Protein AF-0000000084530617 (afdb_homodimer)

pLDDT: mean 96.56, std 6.73, range [47.97, 98.94]

InterPro domains:
  IPR002716 PIN domain [PF01850] (5-122)
  IPR022907 VapC family [MF_00265] (5-131)
  IPR029060 PIN-like domain superfamily [SSF88723] (5-126)
  IPR044153 VapC3-like, PIN domain [cd09873] (6-132)
  IPR051619 Type II TA system ribonuclease PINc/VapC [PTHR35901] (1-124)

Structure (mmCIF, N/CA/C/O backbone):
data_AF-0000000084530617-model_v1
#
loop_
_entity.id
_entity.type
_entity.pdbx_description
1 polymer 'Ribonuclease VapC'
#
loop_
_atom_site.group_PDB
_atom_site.id
_atom_site.type_symbol
_atom_site.label_atom_id
_atom_site.label_alt_id
_atom_site.label_comp_id
_atom_site.label_asym_id
_atom_site.label_entity_id
_atom_site.label_seq_id
_atom_site.pdbx_PDB_ins_code
_atom_site.Cartn_x
_atom_site.Cartn_y
_atom_site.Cartn_z
_atom_site.occupancy
_atom_site.B_iso_or_equiv
_atom_site.auth_seq_id
_atom_site.auth_comp_id
_atom_site.auth_asym_id
_atom_site.auth_atom_id
_atom_site.pdbx_PDB_model_num
ATOM 1 N N . MET A 1 1 ? 11.117 28.766 0.074 1 55.47 1 MET A N 1
ATOM 2 C CA . MET A 1 1 ? 10.859 27.422 0.551 1 55.47 1 MET A CA 1
ATOM 3 C C . MET A 1 1 ? 9.875 26.703 -0.362 1 55.47 1 MET A C 1
ATOM 5 O O . MET A 1 1 ? 9.18 25.766 0.071 1 55.47 1 MET A O 1
ATOM 9 N N . SER A 1 2 ? 9.75 27.359 -1.573 1 70.31 2 SER A N 1
ATOM 10 C CA . SER A 1 2 ? 8.828 27.125 -2.682 1 70.31 2 SER A CA 1
ATOM 11 C C . SER A 1 2 ? 9.328 26 -3.576 1 70.31 2 SER A C 1
ATOM 13 O O . SER A 1 2 ? 10.523 25.719 -3.627 1 70.31 2 SER A O 1
ATOM 15 N N . GLY A 1 3 ? 8.914 24.781 -3.514 1 93.62 3 GLY A N 1
ATOM 16 C CA . GLY A 1 3 ? 9.242 23.672 -4.398 1 93.62 3 GLY A CA 1
ATOM 17 C C . GLY A 1 3 ? 8.32 22.484 -4.223 1 93.62 3 GLY A C 1
ATOM 18 O O . GLY A 1 3 ? 7.219 22.609 -3.688 1 93.62 3 GLY A O 1
ATOM 19 N N . THR A 1 4 ? 8.742 21.5 -4.773 1 98.12 4 THR A N 1
ATOM 20 C CA . THR A 1 4 ? 7.992 20.25 -4.652 1 98.12 4 THR A CA 1
ATOM 21 C C . THR A 1 4 ? 8.297 19.562 -3.324 1 98.12 4 THR A C 1
ATOM 23 O O . THR A 1 4 ? 9.453 19.516 -2.896 1 98.12 4 THR A O 1
ATOM 26 N N . VAL A 1 5 ? 7.27 19.141 -2.658 1 98.81 5 VAL A N 1
ATOM 27 C CA . VAL A 1 5 ? 7.457 18.297 -1.485 1 98.81 5 VAL A CA 1
ATOM 28 C C . VAL A 1 5 ? 6.762 16.953 -1.701 1 98.81 5 VAL A C 1
ATOM 30 O O . VAL A 1 5 ? 5.809 16.859 -2.475 1 98.81 5 VAL A O 1
ATOM 33 N N . VAL A 1 6 ? 7.289 15.93 -1.118 1 98.94 6 VAL A N 1
ATOM 34 C CA . VAL A 1 6 ? 6.621 14.648 -0.936 1 98.94 6 VAL A CA 1
ATOM 35 C C . VAL A 1 6 ? 6.172 14.5 0.517 1 98.94 6 VAL A C 1
ATOM 37 O O . VAL A 1 6 ? 6.961 14.727 1.44 1 98.94 6 VAL A O 1
ATOM 40 N N . VAL A 1 7 ? 4.945 14.234 0.748 1 98.81 7 VAL A N 1
ATOM 41 C CA . VAL A 1 7 ? 4.422 14.055 2.098 1 98.81 7 VAL A CA 1
ATOM 42 C C . VAL A 1 7 ? 4.105 12.578 2.338 1 98.81 7 VAL A C 1
ATOM 44 O O . VAL A 1 7 ? 3.455 11.938 1.513 1 98.81 7 VAL A O 1
ATOM 47 N N . ASP A 1 8 ? 4.609 12.023 3.42 1 98.69 8 ASP A N 1
ATOM 48 C CA . ASP A 1 8 ? 4.262 10.633 3.682 1 98.69 8 ASP A CA 1
ATOM 49 C C . ASP A 1 8 ? 3.031 10.531 4.582 1 98.69 8 ASP A C 1
ATOM 51 O O . ASP A 1 8 ? 2.441 11.547 4.949 1 98.69 8 ASP A O 1
ATOM 55 N N . CYS A 1 9 ? 2.631 9.336 4.906 1 98.69 9 CYS A N 1
ATOM 56 C CA . CYS A 1 9 ? 1.376 9.086 5.605 1 98.69 9 CYS A CA 1
ATOM 57 C C . CYS A 1 9 ? 1.433 9.609 7.035 1 98.69 9 CYS A C 1
ATOM 59 O O . CYS A 1 9 ? 0.449 10.156 7.539 1 98.69 9 CYS A O 1
ATOM 61 N N . SER A 1 10 ? 2.58 9.438 7.668 1 98.31 10 SER A N 1
ATOM 62 C CA . SER A 1 10 ? 2.707 9.867 9.055 1 98.31 10 SER A CA 1
ATOM 63 C C . SER A 1 10 ? 2.428 11.359 9.203 1 98.31 10 SER A C 1
ATOM 65 O O . SER A 1 10 ? 1.738 11.781 10.133 1 98.31 10 SER A O 1
ATOM 67 N N . ALA A 1 11 ? 2.918 12.148 8.281 1 98.56 11 ALA A N 1
ATOM 68 C CA . ALA A 1 11 ? 2.689 13.594 8.305 1 98.56 11 ALA A CA 1
ATOM 69 C C . ALA A 1 11 ? 1.289 13.938 7.809 1 98.56 11 ALA A C 1
ATOM 71 O O . ALA A 1 11 ? 0.645 14.852 8.328 1 98.56 11 ALA A O 1
ATOM 72 N N . LEU A 1 12 ? 0.84 13.266 6.832 1 98.62 12 LEU A N 1
ATOM 73 C CA . LEU A 1 12 ? -0.467 13.562 6.25 1 98.62 12 LEU A CA 1
ATOM 74 C C . LEU A 1 12 ? -1.578 13.328 7.27 1 98.62 12 LEU A C 1
ATOM 76 O O . LEU A 1 12 ? -2.582 14.039 7.277 1 98.62 12 LEU A O 1
ATOM 80 N N . VAL A 1 13 ? -1.421 12.344 8.164 1 98.38 13 VAL A N 1
ATOM 81 C CA . VAL A 1 13 ? -2.402 12.094 9.211 1 98.38 13 VAL A CA 1
ATOM 82 C C . VAL A 1 13 ? -2.512 13.32 10.117 1 98.38 13 VAL A C 1
ATOM 84 O O . VAL A 1 13 ? -3.615 13.75 10.461 1 98.38 13 VAL A O 1
ATOM 87 N N . HIS A 1 14 ? -1.375 13.898 10.461 1 97.81 14 HIS A N 1
ATOM 88 C CA . HIS A 1 14 ? -1.413 15.125 11.25 1 97.81 14 HIS A CA 1
ATOM 89 C C . HIS A 1 14 ? -2.098 16.25 10.484 1 97.81 14 HIS A C 1
ATOM 91 O O . HIS A 1 14 ? -2.9 17 11.047 1 97.81 14 HIS A O 1
ATOM 97 N N . PHE A 1 15 ? -1.795 16.344 9.242 1 98.31 15 PHE A N 1
ATOM 98 C CA . PHE A 1 15 ? -2.395 17.344 8.359 1 98.31 15 PHE A CA 1
ATOM 99 C C . PHE A 1 15 ? -3.916 17.234 8.391 1 98.31 15 PHE A C 1
ATOM 101 O O . PHE A 1 15 ? -4.609 18.25 8.5 1 98.31 15 PHE A O 1
ATOM 108 N N . LEU A 1 16 ? -4.438 16.031 8.367 1 98.25 16 LEU A N 1
ATOM 109 C CA . LEU A 1 16 ? -5.863 15.805 8.156 1 98.25 16 LEU A CA 1
ATOM 110 C C . LEU A 1 16 ? -6.613 15.82 9.484 1 98.25 16 LEU A C 1
ATOM 112 O O . LEU A 1 16 ? -7.77 16.25 9.547 1 98.25 16 LEU A O 1
ATOM 116 N N . VAL A 1 17 ? -5.98 15.359 10.617 1 97.56 17 VAL A N 1
ATOM 117 C CA . VAL A 1 17 ? -6.758 14.984 11.797 1 97.56 17 VAL A CA 1
ATOM 118 C C . VAL A 1 17 ? -6.418 15.922 12.961 1 97.56 17 VAL A C 1
ATOM 120 O O . VAL A 1 17 ? -7.289 16.281 13.75 1 97.56 17 VAL A O 1
ATOM 123 N N . ASN A 1 18 ? -5.133 16.344 13.094 1 96.69 18 ASN A N 1
ATOM 124 C CA . ASN A 1 18 ? -4.703 17.078 14.273 1 96.69 18 ASN A CA 1
ATOM 125 C C . ASN A 1 18 ? -5.094 18.547 14.18 1 96.69 18 ASN A C 1
ATOM 127 O O . ASN A 1 18 ? -4.863 19.203 13.156 1 96.69 18 ASN A O 1
ATOM 131 N N . ARG A 1 19 ? -5.586 19.062 15.266 1 96.25 19 ARG A N 1
ATOM 132 C CA . ARG A 1 19 ? -5.984 20.469 15.305 1 96.25 19 ARG A CA 1
ATOM 133 C C . ARG A 1 19 ? -5.094 21.266 16.25 1 96.25 19 ARG A C 1
ATOM 135 O O . ARG A 1 19 ? -5.418 22.391 16.609 1 96.25 19 ARG A O 1
ATOM 142 N N . ASP A 1 20 ? -4.07 20.703 16.703 1 96.88 20 ASP A N 1
ATOM 143 C CA . ASP A 1 20 ? -3.115 21.344 17.609 1 96.88 20 ASP A CA 1
ATOM 144 C C . ASP A 1 20 ? -1.97 21.984 16.812 1 96.88 20 ASP A C 1
ATOM 146 O O . ASP A 1 20 ? -2.051 22.109 15.594 1 96.88 20 ASP A O 1
ATOM 150 N N . ALA A 1 21 ? -0.975 22.344 17.516 1 97.69 21 ALA A N 1
ATOM 151 C CA . ALA A 1 21 ? 0.146 23.062 16.906 1 97.69 21 ALA A CA 1
ATOM 152 C C . ALA A 1 21 ? 0.87 22.188 15.883 1 97.69 21 ALA A C 1
ATOM 154 O O . ALA A 1 21 ? 1.371 22.703 14.875 1 97.69 21 ALA A O 1
ATOM 155 N N . LEU A 1 22 ? 0.907 20.953 16.156 1 97.81 22 LEU A N 1
ATOM 156 C CA . LEU A 1 22 ? 1.575 20.047 15.227 1 97.81 22 LEU A CA 1
ATOM 157 C C . LEU A 1 22 ? 0.822 19.969 13.898 1 97.81 22 LEU A C 1
ATOM 159 O O . LEU A 1 22 ? 1.424 20.094 12.836 1 97.81 22 LEU A O 1
ATOM 163 N N . GLY A 1 23 ? -0.46 19.734 13.953 1 97.94 23 GLY A N 1
ATOM 164 C CA . GLY A 1 23 ? -1.269 19.75 12.75 1 97.94 23 GLY A CA 1
ATOM 165 C C . GLY A 1 23 ? -1.157 21.047 11.969 1 97.94 23 GLY A C 1
ATOM 166 O O . GLY A 1 23 ? -1.036 21.031 10.742 1 97.94 23 GLY A O 1
ATOM 167 N N . LEU A 1 24 ? -1.16 22.156 12.688 1 98.19 24 LEU A N 1
ATOM 168 C CA . LEU A 1 24 ? -1.038 23.453 12.047 1 98.19 24 LEU A CA 1
ATOM 169 C C . LEU A 1 24 ? 0.314 23.594 11.352 1 98.19 24 LEU A C 1
ATOM 171 O O . LEU A 1 24 ? 0.394 24.109 10.234 1 98.19 24 LEU A O 1
ATOM 175 N N . ALA A 1 25 ? 1.327 23.156 12.016 1 98.25 25 ALA A N 1
ATOM 176 C CA . ALA A 1 25 ? 2.67 23.25 11.453 1 98.25 25 ALA A CA 1
ATOM 177 C C . ALA A 1 25 ? 2.768 22.453 10.148 1 98.25 25 ALA A C 1
ATOM 179 O O . ALA A 1 25 ? 3.326 22.938 9.164 1 98.25 25 ALA A O 1
ATOM 180 N N . VAL A 1 26 ? 2.229 21.266 10.117 1 98.38 26 VAL A N 1
ATOM 181 C CA . VAL A 1 26 ? 2.275 20.438 8.922 1 98.38 26 VAL A CA 1
ATOM 182 C C . VAL A 1 26 ? 1.45 21.078 7.812 1 98.38 26 VAL A C 1
ATOM 184 O O . VAL A 1 26 ? 1.901 21.156 6.668 1 98.38 26 VAL A O 1
ATOM 187 N N . ARG A 1 27 ? 0.261 21.578 8.125 1 98.19 27 ARG A N 1
ATOM 188 C CA . ARG A 1 27 ? -0.593 22.219 7.133 1 98.19 27 ARG A CA 1
ATOM 189 C C . ARG A 1 27 ? 0.084 23.453 6.543 1 98.19 27 ARG A C 1
ATOM 191 O O . ARG A 1 27 ? 0.02 23.688 5.332 1 98.19 27 ARG A O 1
ATOM 198 N N . THR A 1 28 ? 0.682 24.188 7.41 1 98.12 28 THR A N 1
ATOM 199 C CA . THR A 1 28 ? 1.368 25.391 6.957 1 98.12 28 THR A CA 1
ATOM 200 C C . THR A 1 28 ? 2.514 25.047 6.012 1 98.12 28 THR A C 1
ATOM 202 O O . THR A 1 28 ? 2.639 25.625 4.934 1 98.12 28 THR A O 1
ATOM 205 N N . ARG A 1 29 ? 3.295 24.062 6.355 1 97.94 29 ARG A N 1
ATOM 206 C CA . ARG A 1 29 ? 4.441 23.672 5.543 1 97.94 29 ARG A CA 1
ATOM 207 C C . ARG A 1 29 ? 3.992 23.109 4.203 1 97.94 29 ARG A C 1
ATOM 209 O O . ARG A 1 29 ? 4.512 23.484 3.15 1 97.94 29 ARG A O 1
ATOM 216 N N . VAL A 1 30 ? 3.076 22.188 4.242 1 98 30 VAL A N 1
ATOM 217 C CA . VAL A 1 30 ? 2.578 21.547 3.027 1 98 30 VAL A CA 1
ATOM 218 C C . VAL A 1 30 ? 1.891 22.594 2.145 1 98 30 VAL A C 1
ATOM 220 O O . VAL A 1 30 ? 2.072 22.594 0.924 1 98 30 VAL A O 1
ATOM 223 N N . GLY A 1 31 ? 1.17 23.453 2.746 1 96.94 31 GLY A N 1
ATOM 224 C CA . GLY A 1 31 ? 0.449 24.5 2.027 1 96.94 31 GLY A CA 1
ATOM 225 C C . GLY A 1 31 ? 1.364 25.5 1.359 1 96.94 31 GLY A C 1
ATOM 226 O O . GLY A 1 31 ? 0.952 26.203 0.435 1 96.94 31 GLY A O 1
ATOM 227 N N . SER A 1 32 ? 2.555 25.609 1.819 1 97.19 32 SER A N 1
ATOM 228 C CA . SER A 1 32 ? 3.496 26.578 1.274 1 97.19 32 SER A CA 1
ATOM 229 C C . SER A 1 32 ? 4.238 26.016 0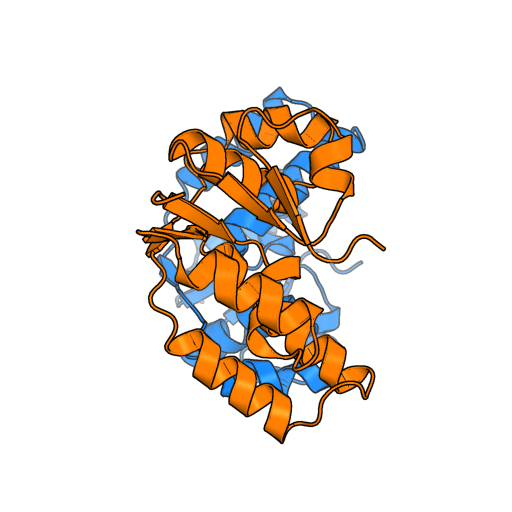.067 1 97.19 32 SER A C 1
ATOM 231 O O . SER A 1 32 ? 4.945 26.75 -0.629 1 97.19 32 SER A O 1
ATOM 233 N N . ALA A 1 33 ? 4.094 24.734 -0.249 1 97.62 33 ALA A N 1
ATOM 234 C CA . ALA A 1 33 ? 4.793 24.078 -1.355 1 97.62 33 ALA A CA 1
ATOM 235 C C . ALA A 1 33 ? 4.145 24.438 -2.693 1 97.62 33 ALA A C 1
ATOM 237 O O . ALA A 1 33 ? 2.934 24.672 -2.76 1 97.62 33 ALA A O 1
ATOM 238 N N . ASP A 1 34 ? 4.953 24.453 -3.74 1 97.69 34 ASP A N 1
ATOM 239 C CA . ASP A 1 34 ? 4.414 24.641 -5.086 1 97.69 34 ASP A CA 1
ATOM 240 C C . ASP A 1 34 ? 3.631 23.406 -5.535 1 97.69 34 ASP A C 1
ATOM 242 O O . ASP A 1 34 ? 2.602 23.531 -6.203 1 97.69 34 ASP A O 1
ATOM 246 N N . THR A 1 35 ? 4.176 22.312 -5.277 1 98.12 35 THR A N 1
ATOM 247 C CA . THR A 1 35 ? 3.578 21.016 -5.633 1 98.12 35 THR A CA 1
ATOM 248 C C . THR A 1 35 ? 3.727 20.016 -4.488 1 98.12 35 THR A C 1
ATOM 250 O O . THR A 1 35 ? 4.785 19.938 -3.859 1 98.12 35 THR A O 1
ATOM 253 N N . VAL A 1 36 ? 2.676 19.391 -4.23 1 98.69 36 VAL A N 1
ATOM 254 C CA . VAL A 1 36 ? 2.691 18.281 -3.281 1 98.69 36 VAL A CA 1
ATOM 255 C C . VAL A 1 36 ? 2.549 16.953 -4.031 1 98.69 36 VAL A C 1
ATOM 257 O O . VAL A 1 36 ? 1.566 16.75 -4.746 1 98.69 36 VAL A O 1
ATOM 260 N N . ALA A 1 37 ? 3.543 16.109 -3.904 1 98.81 37 ALA A N 1
ATOM 261 C CA . ALA A 1 37 ? 3.555 14.812 -4.566 1 98.81 37 ALA A CA 1
ATOM 262 C C . ALA A 1 37 ? 3.469 13.68 -3.547 1 98.81 37 ALA A C 1
ATOM 264 O O . ALA A 1 37 ? 3.926 13.82 -2.41 1 98.81 37 ALA A O 1
ATOM 265 N N . VAL A 1 38 ? 2.896 12.625 -3.92 1 98.69 38 VAL A N 1
ATOM 266 C CA . VAL A 1 38 ? 2.793 11.422 -3.102 1 98.69 38 VAL A CA 1
ATOM 267 C C . VAL A 1 38 ? 2.832 10.18 -3.994 1 98.69 38 VAL A C 1
ATOM 269 O O . VAL A 1 38 ? 2.346 10.211 -5.125 1 98.69 38 VAL A O 1
ATOM 272 N N . PRO A 1 39 ? 3.455 9.086 -3.498 1 98.5 39 PRO A N 1
ATOM 273 C CA . PRO A 1 39 ? 3.17 7.824 -4.184 1 98.5 39 PRO A CA 1
ATOM 274 C C . PRO A 1 39 ? 1.716 7.387 -4.027 1 98.5 39 PRO A C 1
ATOM 276 O O . PRO A 1 39 ? 1.076 7.703 -3.021 1 98.5 39 PRO A O 1
ATOM 279 N N . THR A 1 40 ? 1.198 6.602 -5 1 97.81 40 THR A N 1
ATOM 280 C CA . THR A 1 40 ? -0.166 6.094 -4.906 1 97.81 40 THR A CA 1
ATOM 281 C C . THR A 1 40 ? -0.327 5.199 -3.682 1 97.81 40 THR A C 1
ATOM 283 O O . THR A 1 40 ? -1.444 4.973 -3.213 1 97.81 40 THR A O 1
ATOM 286 N N . LEU A 1 41 ? 0.751 4.809 -3.115 1 98.31 41 LEU A N 1
ATOM 287 C CA . LEU A 1 41 ? 0.788 4.039 -1.876 1 98.31 41 LEU A CA 1
ATOM 288 C C . LEU A 1 41 ? 0.001 4.746 -0.776 1 98.31 41 LEU A C 1
ATOM 290 O O . LEU A 1 41 ? -0.671 4.094 0.027 1 98.31 41 LEU A O 1
ATOM 294 N N . ILE A 1 42 ? 0.024 6.027 -0.791 1 98.44 42 ILE A N 1
ATOM 295 C CA . ILE A 1 42 ? -0.511 6.82 0.312 1 98.44 42 ILE A CA 1
ATOM 296 C C . ILE A 1 42 ? -2.023 6.625 0.399 1 98.44 42 ILE A C 1
ATOM 298 O O . ILE A 1 42 ? -2.602 6.688 1.486 1 98.44 42 ILE A O 1
ATOM 302 N N . ASP A 1 43 ? -2.695 6.355 -0.725 1 97.69 43 ASP A N 1
ATOM 303 C CA . ASP A 1 43 ? -4.141 6.156 -0.741 1 97.69 43 ASP A CA 1
ATOM 304 C C . ASP A 1 43 ? -4.547 4.988 0.16 1 97.69 43 ASP A C 1
ATOM 306 O O . ASP A 1 43 ? -5.602 5.027 0.795 1 97.69 43 ASP A O 1
ATOM 310 N N . TYR A 1 44 ? -3.719 4.059 0.255 1 98.12 44 TYR A N 1
ATOM 311 C CA . TYR A 1 44 ? -4.012 2.871 1.053 1 98.12 44 TYR A CA 1
ATOM 312 C C . TYR A 1 44 ? -3.57 3.062 2.498 1 98.12 44 TYR A C 1
ATOM 314 O O . TYR A 1 44 ? -4.27 2.654 3.428 1 98.12 44 TYR A O 1
ATOM 322 N N . GLU A 1 45 ? -2.436 3.697 2.635 1 98.56 45 GLU A N 1
ATOM 323 C CA . GLU A 1 45 ? -1.89 3.92 3.971 1 98.56 45 GLU A CA 1
ATOM 324 C C . GLU A 1 45 ? -2.797 4.832 4.793 1 98.56 45 GLU A C 1
ATOM 326 O O . GLU A 1 45 ? -3 4.602 5.984 1 98.56 45 GLU A O 1
ATOM 331 N N . ILE A 1 46 ? -3.301 5.852 4.168 1 98.25 46 ILE A N 1
ATOM 332 C CA . ILE A 1 46 ? -4.117 6.82 4.887 1 98.25 46 ILE A CA 1
ATOM 333 C C . ILE A 1 46 ? -5.414 6.16 5.348 1 98.25 46 ILE A C 1
ATOM 335 O O . ILE A 1 46 ? -5.875 6.395 6.469 1 98.25 46 ILE A O 1
ATOM 339 N N . GLN A 1 47 ? -6.016 5.348 4.461 1 97.81 47 GLN A N 1
ATOM 340 C CA . GLN A 1 47 ? -7.215 4.609 4.848 1 97.81 47 GLN A CA 1
ATOM 341 C C . GLN A 1 47 ? -6.938 3.701 6.043 1 97.81 47 GLN A C 1
ATOM 343 O O . GLN A 1 47 ? -7.707 3.684 7.008 1 97.81 47 GLN A O 1
ATOM 348 N N . SER A 1 48 ? -5.859 2.953 5.945 1 98.44 48 SER A N 1
ATOM 349 C CA . SER A 1 48 ? -5.488 2.059 7.035 1 98.44 48 SER A CA 1
ATOM 350 C C . SER A 1 48 ? -5.273 2.828 8.336 1 98.44 48 SER A C 1
ATOM 352 O O . SER A 1 48 ? -5.758 2.424 9.391 1 98.44 48 SER A O 1
ATOM 354 N N . ALA A 1 49 ? -4.555 3.928 8.297 1 98.56 49 ALA A N 1
ATOM 355 C CA . ALA A 1 49 ? -4.23 4.723 9.477 1 98.56 49 ALA A CA 1
ATOM 356 C C . ALA A 1 49 ? -5.496 5.281 10.125 1 98.56 49 ALA A C 1
ATOM 358 O O . ALA A 1 49 ? -5.676 5.18 11.344 1 98.56 49 ALA A O 1
ATOM 359 N N . LEU A 1 50 ? -6.383 5.84 9.336 1 98.56 50 LEU A N 1
ATOM 360 C CA . LEU A 1 50 ? -7.598 6.457 9.859 1 98.56 50 LEU A CA 1
ATOM 361 C C . LEU A 1 50 ? -8.523 5.402 10.469 1 98.56 50 LEU A C 1
ATOM 363 O O . LEU A 1 50 ? -9.078 5.613 11.547 1 98.56 50 LEU A O 1
ATOM 367 N N . LEU A 1 51 ? -8.68 4.254 9.82 1 98.44 51 LEU A N 1
ATOM 368 C CA . LEU A 1 51 ? -9.508 3.18 10.352 1 98.44 51 LEU A CA 1
ATOM 369 C C . LEU A 1 51 ? -8.898 2.605 11.633 1 98.44 51 LEU A C 1
ATOM 371 O O . LEU A 1 51 ? -9.617 2.242 12.562 1 98.44 51 LEU A O 1
ATOM 375 N N . GLY A 1 52 ? -7.57 2.547 11.609 1 98.31 52 GLY A N 1
ATOM 376 C CA . GLY A 1 52 ? -6.895 2.129 12.82 1 98.31 52 GLY A CA 1
ATOM 377 C C . GLY A 1 52 ? -7.137 3.061 13.992 1 98.31 52 GLY A C 1
ATOM 378 O O . GLY A 1 52 ? -7.348 2.609 15.117 1 98.31 52 GLY A O 1
ATOM 379 N N . MET A 1 53 ? -7.074 4.285 13.758 1 98.31 53 MET A N 1
ATOM 380 C CA . MET A 1 53 ? -7.32 5.277 14.797 1 98.31 53 MET A CA 1
ATOM 381 C C . MET A 1 53 ? -8.758 5.191 15.305 1 98.31 53 MET A C 1
ATOM 383 O O . MET A 1 53 ? -9.008 5.359 16.5 1 98.31 53 MET A O 1
ATOM 387 N N . ARG A 1 54 ? -9.672 4.965 14.367 1 98.12 54 ARG A N 1
ATOM 388 C CA . ARG A 1 54 ? -11.062 4.766 14.789 1 98.12 54 ARG A CA 1
ATOM 389 C C . ARG A 1 54 ? -11.195 3.545 15.688 1 98.12 54 ARG A C 1
ATOM 391 O O . ARG A 1 54 ? -11.844 3.605 16.734 1 98.12 54 ARG A O 1
ATOM 398 N N . ARG A 1 55 ? -10.641 2.482 15.297 1 97.25 55 ARG A N 1
ATOM 399 C CA . ARG A 1 55 ? -10.68 1.248 16.078 1 97.25 55 ARG A CA 1
ATOM 400 C C . ARG A 1 55 ? -10.094 1.46 17.469 1 97.25 55 ARG A C 1
ATOM 402 O O . ARG A 1 55 ? -10.586 0.889 18.453 1 97.25 55 ARG A O 1
ATOM 409 N N . ALA A 1 56 ? -9.07 2.283 17.578 1 97.5 56 ALA A N 1
ATOM 410 C CA . ALA A 1 56 ? -8.383 2.568 18.844 1 97.5 56 ALA A CA 1
ATOM 411 C C . ALA A 1 56 ? -9.148 3.605 19.656 1 97.5 56 ALA A C 1
ATOM 413 O O . ALA A 1 56 ? -8.711 3.996 20.75 1 97.5 56 ALA A O 1
ATOM 414 N N . GLY A 1 57 ? -10.195 4.121 19.141 1 97.62 57 GLY A N 1
ATOM 415 C CA . GLY A 1 57 ? -11.031 5.086 19.844 1 97.62 57 GLY A CA 1
ATOM 416 C C . GLY A 1 57 ? -10.484 6.5 19.781 1 97.62 57 GLY A C 1
ATOM 417 O O . GLY A 1 57 ? -10.938 7.375 20.531 1 97.62 57 GLY A O 1
ATOM 418 N N . LYS A 1 58 ? -9.578 6.781 18.859 1 97.94 58 LYS A N 1
ATOM 419 C CA . LYS A 1 58 ? -8.961 8.102 18.75 1 97.94 58 LYS A CA 1
ATOM 420 C C . LYS A 1 58 ? -9.766 9.008 17.812 1 97.94 58 LYS A C 1
ATOM 422 O O . LYS A 1 58 ? -9.656 10.234 17.891 1 97.94 58 LYS A O 1
ATOM 427 N N . LEU A 1 59 ? -10.484 8.398 16.938 1 98.31 59 LEU A N 1
ATOM 428 C CA . LEU A 1 59 ? -11.375 9.117 16.031 1 98.31 59 LEU A CA 1
ATOM 429 C C . LEU A 1 59 ? -12.773 8.508 16.031 1 98.31 59 LEU A C 1
ATOM 431 O O . LEU A 1 59 ? -12.922 7.289 16.141 1 98.31 59 LEU A O 1
ATOM 435 N N . THR A 1 60 ? -13.695 9.328 15.938 1 97.62 60 THR A N 1
ATOM 436 C CA . THR A 1 60 ? -15.047 8.867 15.68 1 97.62 60 THR A CA 1
ATOM 437 C C . THR A 1 60 ? -15.234 8.516 14.211 1 97.62 60 THR A C 1
ATOM 439 O O . THR A 1 60 ? -14.406 8.875 13.367 1 97.62 60 THR A O 1
ATOM 442 N N . GLU A 1 61 ? -16.328 7.766 13.938 1 96.06 61 GLU A N 1
ATOM 443 C CA . GLU A 1 61 ? -16.656 7.449 12.547 1 96.06 61 GLU A CA 1
ATOM 444 C C . GLU A 1 61 ? -16.797 8.719 11.711 1 96.06 61 GLU A C 1
ATOM 446 O O . GLU A 1 61 ? -16.328 8.781 10.578 1 96.06 61 GLU A O 1
ATOM 451 N N . ARG A 1 62 ? -17.438 9.711 12.297 1 96.94 62 ARG A N 1
ATOM 452 C CA . ARG A 1 62 ? -17.656 10.977 11.602 1 96.94 62 ARG A CA 1
ATOM 453 C C . ARG A 1 62 ? -16.328 11.68 11.32 1 96.94 62 ARG A C 1
ATOM 455 O O . ARG A 1 62 ? -16.141 12.25 10.242 1 96.94 62 ARG A O 1
ATOM 462 N N . GLU A 1 63 ? -15.398 11.656 12.258 1 97.75 63 GLU A N 1
ATOM 463 C CA . GLU A 1 63 ? -14.094 12.273 12.07 1 97.75 63 GLU A CA 1
ATOM 464 C C . GLU A 1 63 ? -13.297 11.562 10.977 1 97.75 63 GLU A C 1
ATOM 466 O O . GLU A 1 63 ? -12.609 12.211 10.188 1 97.75 63 GLU A O 1
ATOM 471 N N . VAL A 1 64 ? -13.438 10.273 10.93 1 98.19 64 VAL A N 1
ATOM 472 C CA . VAL A 1 64 ? -12.773 9.492 9.891 1 98.19 64 VAL A CA 1
ATOM 473 C C . VAL A 1 64 ? -13.344 9.867 8.523 1 98.19 64 VAL A C 1
ATOM 475 O O . VAL A 1 64 ? -12.586 10.141 7.582 1 98.19 64 VAL A O 1
ATOM 478 N N . ASP A 1 65 ? -14.641 9.938 8.445 1 95.81 65 ASP A N 1
ATOM 479 C CA . ASP A 1 65 ? -15.281 10.289 7.18 1 95.81 65 ASP A CA 1
ATOM 480 C C . ASP A 1 65 ? -14.867 11.68 6.719 1 95.81 65 ASP A C 1
ATOM 482 O O . ASP A 1 65 ? -14.602 11.898 5.535 1 95.81 65 ASP A O 1
ATOM 486 N N . ARG A 1 66 ? -14.805 12.578 7.629 1 96.94 66 ARG A N 1
ATOM 487 C CA . ARG A 1 66 ? -14.383 13.938 7.305 1 96.94 66 ARG A CA 1
ATOM 488 C C . ARG A 1 66 ? -12.938 13.961 6.82 1 96.94 66 ARG A C 1
ATOM 490 O O . ARG A 1 66 ? -12.609 14.68 5.875 1 96.94 66 ARG A O 1
ATOM 497 N N . ALA A 1 67 ? -12.141 13.211 7.469 1 98.12 67 ALA A N 1
ATOM 498 C CA . ALA A 1 67 ? -10.734 13.156 7.09 1 98.12 67 ALA A CA 1
ATOM 499 C C . ALA A 1 67 ? -10.562 12.57 5.691 1 98.12 67 ALA A C 1
ATOM 501 O O . ALA A 1 67 ? -9.766 13.07 4.891 1 98.12 67 ALA A O 1
ATOM 502 N N . VAL A 1 68 ? -11.305 11.547 5.359 1 97.12 68 VAL A N 1
ATOM 503 C CA . VAL A 1 68 ? -11.211 10.906 4.051 1 97.12 68 VAL A CA 1
ATOM 504 C C . VAL A 1 68 ? -11.727 11.859 2.975 1 97.12 68 VAL A C 1
ATOM 506 O O . VAL A 1 68 ? -11.141 11.961 1.894 1 97.12 68 VAL A O 1
ATOM 509 N N . GLU A 1 69 ? -12.766 12.539 3.268 1 96.12 69 GLU A N 1
ATOM 510 C CA . GLU A 1 69 ? -13.289 13.516 2.318 1 96.12 69 GLU A CA 1
ATOM 511 C C . GLU A 1 69 ? -12.281 14.641 2.074 1 96.12 69 GLU A C 1
ATOM 513 O O . GLU A 1 69 ? -12.07 15.047 0.93 1 96.12 69 GLU A O 1
ATOM 518 N N . ALA A 1 70 ? -11.727 15.141 3.16 1 97.44 70 ALA A N 1
ATOM 519 C CA . ALA A 1 70 ? -10.695 16.156 3.027 1 97.44 70 ALA A CA 1
ATOM 520 C C . ALA A 1 70 ? -9.516 15.641 2.207 1 97.44 70 ALA A C 1
ATOM 522 O O . ALA A 1 70 ? -9 16.344 1.333 1 97.44 70 ALA A O 1
ATOM 523 N N . TYR A 1 71 ? -9.133 14.469 2.449 1 97.94 71 TYR A N 1
ATOM 524 C CA . TYR A 1 71 ? -8.031 13.852 1.723 1 97.94 71 TYR A CA 1
ATOM 525 C C . TYR A 1 71 ? -8.336 13.766 0.232 1 97.94 71 TYR A C 1
ATOM 527 O O . TYR A 1 71 ? -7.484 14.078 -0.601 1 97.94 71 TYR A O 1
ATOM 535 N N . ARG A 1 72 ? -9.492 13.336 -0.116 1 95.19 72 ARG A N 1
ATOM 536 C CA . ARG A 1 72 ? -9.898 13.188 -1.51 1 95.19 72 ARG A CA 1
ATOM 537 C C . ARG A 1 72 ? -9.828 14.516 -2.248 1 95.19 72 ARG A C 1
ATOM 539 O O . ARG A 1 72 ? -9.609 14.555 -3.461 1 95.19 72 ARG A O 1
ATOM 546 N N . LEU A 1 73 ? -9.891 15.578 -1.537 1 95.44 73 LEU A N 1
ATOM 547 C CA . LEU A 1 73 ? -9.961 16.906 -2.146 1 95.44 73 LEU A CA 1
ATOM 548 C C . LEU A 1 73 ? -8.578 17.547 -2.211 1 95.44 73 LEU A C 1
ATOM 550 O O . LEU A 1 73 ? -8.406 18.578 -2.854 1 95.44 73 LEU A O 1
ATOM 554 N N . LEU A 1 74 ? -7.637 16.938 -1.557 1 96.06 74 LEU A N 1
ATOM 555 C CA . LEU A 1 74 ? -6.297 17.516 -1.561 1 96.06 74 LEU A CA 1
ATOM 556 C C . LEU A 1 74 ? -5.695 17.5 -2.963 1 96.06 74 LEU A C 1
ATOM 558 O O . LEU A 1 74 ? -5.711 16.453 -3.629 1 96.06 74 LEU A O 1
ATOM 562 N N . PRO A 1 75 ? -5.246 18.641 -3.391 1 96 75 PRO A N 1
ATOM 563 C CA . PRO A 1 75 ? -4.59 18.688 -4.699 1 96 75 PRO A CA 1
ATOM 564 C C . PRO A 1 75 ? -3.174 18.125 -4.668 1 96 75 PRO A C 1
ATOM 566 O O . PRO A 1 75 ? -2.205 18.875 -4.574 1 96 75 PRO A O 1
ATOM 569 N N . VAL A 1 76 ? -3.061 16.875 -4.754 1 97.31 76 VAL A N 1
ATOM 570 C CA . VAL A 1 76 ? -1.75 16.234 -4.738 1 97.31 76 VAL A CA 1
ATOM 571 C C . VAL A 1 76 ? -1.505 15.523 -6.07 1 97.31 76 VAL A C 1
ATOM 573 O O . VAL A 1 76 ? -2.449 15.086 -6.73 1 97.31 76 VAL A O 1
ATOM 576 N N . ALA A 1 77 ? -0.292 15.562 -6.477 1 97.94 77 ALA A N 1
ATOM 577 C CA . ALA A 1 77 ? 0.131 14.766 -7.629 1 97.94 77 ALA A CA 1
ATOM 578 C C . ALA A 1 77 ? 0.505 13.352 -7.211 1 97.94 77 ALA A C 1
ATOM 580 O O . ALA A 1 77 ? 1.489 13.148 -6.492 1 97.94 77 ALA A O 1
ATOM 581 N N . ARG A 1 78 ? -0.222 12.383 -7.652 1 97.44 78 ARG A N 1
ATOM 582 C CA . ARG A 1 78 ? 0.033 10.984 -7.344 1 97.44 78 ARG A CA 1
ATOM 583 C C . ARG A 1 78 ? 0.98 10.359 -8.367 1 97.44 78 ARG A C 1
ATOM 585 O O . ARG A 1 78 ? 0.839 10.586 -9.57 1 97.44 78 ARG A O 1
ATOM 592 N N . HIS A 1 79 ? 1.918 9.586 -7.844 1 97.69 79 HIS A N 1
ATOM 593 C CA . HIS A 1 79 ? 2.924 8.945 -8.68 1 97.69 79 HIS A CA 1
ATOM 594 C C . HIS A 1 79 ? 2.982 7.445 -8.422 1 97.69 79 HIS A C 1
ATOM 596 O O . HIS A 1 79 ? 3.018 7.012 -7.27 1 97.69 79 HIS A O 1
ATOM 602 N N . GLU A 1 80 ? 2.984 6.668 -9.516 1 94.12 80 GLU A N 1
ATOM 603 C CA . GLU A 1 80 ? 3.432 5.285 -9.391 1 94.12 80 GLU A CA 1
ATOM 604 C C . GLU A 1 80 ? 4.941 5.207 -9.18 1 94.12 80 GLU A C 1
ATOM 606 O O . GLU A 1 80 ? 5.684 6.059 -9.672 1 94.12 80 GLU A O 1
ATOM 611 N N . THR A 1 81 ? 5.379 4.117 -8.461 1 94.38 81 THR A N 1
ATOM 612 C CA . THR A 1 81 ? 6.793 4.148 -8.109 1 94.38 81 THR A CA 1
ATOM 613 C C . THR A 1 81 ? 7.465 2.82 -8.453 1 94.38 81 THR A C 1
ATOM 615 O O . THR A 1 81 ? 8.609 2.584 -8.07 1 94.38 81 THR A O 1
ATOM 618 N N . LEU A 1 82 ? 6.746 1.949 -9.156 1 93.69 82 LEU A N 1
ATOM 619 C CA . LEU A 1 82 ? 7.332 0.657 -9.492 1 93.69 82 LEU A CA 1
ATOM 620 C C . LEU A 1 82 ? 8.625 0.838 -10.281 1 93.69 82 LEU A C 1
ATOM 622 O O . LEU A 1 82 ? 9.57 0.055 -10.125 1 93.69 82 LEU A O 1
ATOM 626 N N . HIS A 1 83 ? 8.695 1.902 -11.102 1 94.88 83 HIS A N 1
ATOM 627 C CA . HIS A 1 83 ? 9.875 2.154 -11.914 1 94.88 83 HIS A CA 1
ATOM 628 C C . HIS A 1 83 ? 11.047 2.613 -11.055 1 94.88 83 HIS A C 1
ATOM 630 O O . HIS A 1 83 ? 12.188 2.646 -11.516 1 94.88 83 HIS A O 1
ATOM 636 N N . LEU A 1 84 ? 10.867 2.902 -9.781 1 97.69 84 LEU A N 1
ATOM 637 C CA . LEU A 1 84 ? 11.914 3.336 -8.867 1 97.69 84 LEU A CA 1
ATOM 638 C C . LEU A 1 84 ? 12.461 2.156 -8.07 1 97.69 84 LEU A C 1
ATOM 640 O O . LEU A 1 84 ? 13.141 2.344 -7.059 1 97.69 84 LEU A O 1
ATOM 644 N N . TRP A 1 85 ? 12.188 1.005 -8.508 1 96.56 85 TRP A N 1
ATOM 645 C CA . TRP A 1 85 ? 12.508 -0.241 -7.816 1 96.56 85 TRP A CA 1
ATOM 646 C C . TRP A 1 85 ? 13.977 -0.279 -7.41 1 96.56 85 TRP A C 1
ATOM 648 O O . TRP A 1 85 ? 14.305 -0.655 -6.281 1 96.56 85 TRP A O 1
ATOM 658 N N . SER A 1 86 ? 14.906 0.052 -8.312 1 97.06 86 SER A N 1
ATOM 659 C CA . SER A 1 86 ? 16.328 -0.061 -8.023 1 97.06 86 SER A CA 1
ATOM 660 C C . SER A 1 86 ? 16.719 0.772 -6.809 1 97.06 86 SER A C 1
ATOM 662 O O . SER A 1 86 ? 17.484 0.321 -5.961 1 97.06 86 SER A O 1
ATOM 664 N N . ARG A 1 87 ? 16.156 1.935 -6.699 1 98.31 87 ARG A N 1
ATOM 665 C CA . ARG A 1 87 ? 16.484 2.783 -5.559 1 98.31 87 ARG A CA 1
ATOM 666 C C . ARG A 1 87 ? 15.789 2.279 -4.293 1 98.31 87 ARG A C 1
ATOM 668 O O . ARG A 1 87 ? 16.375 2.287 -3.213 1 98.31 87 ARG A O 1
ATOM 675 N N . VAL A 1 88 ? 14.539 1.824 -4.41 1 98.31 88 VAL A N 1
ATOM 676 C CA . VAL A 1 88 ? 13.82 1.251 -3.279 1 98.31 88 VAL A CA 1
ATOM 677 C C . VAL A 1 88 ? 14.602 0.059 -2.723 1 98.31 88 VAL A C 1
ATOM 679 O O . VAL A 1 88 ? 14.773 -0.064 -1.508 1 98.31 88 VAL A O 1
ATOM 682 N N . GLN A 1 89 ? 15.094 -0.751 -3.635 1 97.62 89 GLN A N 1
ATOM 683 C CA . GLN A 1 89 ? 15.891 -1.904 -3.23 1 97.62 89 GLN A CA 1
ATOM 684 C C . GLN A 1 89 ? 17.141 -1.47 -2.467 1 97.62 89 GLN A C 1
ATOM 686 O O . GLN A 1 89 ? 17.453 -2.035 -1.421 1 97.62 89 GLN A O 1
ATOM 691 N N . ALA A 1 90 ? 17.844 -0.503 -2.938 1 97.5 90 ALA A N 1
ATOM 692 C CA . ALA A 1 90 ? 19.047 0.002 -2.285 1 97.5 90 ALA A CA 1
ATOM 693 C C . ALA A 1 90 ? 18.734 0.57 -0.906 1 97.5 90 ALA A C 1
ATOM 695 O O . ALA A 1 90 ? 19.484 0.36 0.048 1 97.5 90 ALA A O 1
ATOM 696 N N . LEU A 1 91 ? 17.609 1.18 -0.764 1 98.31 91 LEU A N 1
ATOM 697 C CA . LEU A 1 91 ? 17.234 1.846 0.476 1 98.31 91 LEU A CA 1
ATOM 698 C C . LEU A 1 91 ? 16.766 0.833 1.516 1 98.31 91 LEU A C 1
ATOM 700 O O . LEU A 1 91 ? 16.766 1.122 2.715 1 98.31 91 LEU A O 1
ATOM 704 N N . HIS A 1 92 ? 16.344 -0.322 1.033 1 97.38 92 HIS A N 1
ATOM 705 C CA . HIS A 1 92 ? 15.734 -1.322 1.905 1 97.38 92 HIS A CA 1
ATOM 706 C C . HIS A 1 92 ? 16.766 -1.908 2.867 1 97.38 92 HIS A C 1
ATOM 708 O O . HIS A 1 92 ? 16.391 -2.52 3.875 1 97.38 92 HIS A O 1
ATOM 714 N N . ALA A 1 93 ? 18.031 -1.597 2.703 1 95.69 93 ALA A N 1
ATOM 715 C CA . ALA A 1 93 ? 19.047 -1.962 3.676 1 95.69 93 ALA A CA 1
ATOM 716 C C . ALA A 1 93 ? 18.875 -1.19 4.98 1 95.69 93 ALA A C 1
ATOM 718 O O . ALA A 1 93 ? 19.281 -1.656 6.047 1 95.69 93 ALA A O 1
ATOM 719 N N . ASN A 1 94 ? 18.188 -0.054 4.914 1 97 94 ASN A N 1
ATOM 720 C CA . ASN A 1 94 ? 18.125 0.85 6.059 1 97 94 ASN A CA 1
ATOM 721 C C . ASN A 1 94 ? 16.672 1.212 6.402 1 97 94 ASN A C 1
ATOM 723 O O . ASN A 1 94 ? 16.391 1.635 7.523 1 97 94 ASN A O 1
ATOM 727 N N . LEU A 1 95 ? 15.773 1.021 5.395 1 98.19 95 LEU A N 1
ATOM 728 C CA . LEU A 1 95 ? 14.383 1.449 5.535 1 98.19 95 LEU A CA 1
ATOM 729 C C . LEU A 1 95 ? 13.43 0.318 5.176 1 98.19 95 LEU A C 1
ATOM 731 O O . LEU A 1 95 ? 13.781 -0.576 4.402 1 98.19 95 LEU A O 1
ATOM 735 N N . SER A 1 96 ? 12.18 0.405 5.746 1 97.81 96 SER A N 1
ATOM 736 C CA . SER A 1 96 ? 11.148 -0.479 5.207 1 97.81 96 SER A CA 1
ATOM 737 C C . SER A 1 96 ? 10.906 -0.204 3.727 1 97.81 96 SER A C 1
ATOM 739 O O . SER A 1 96 ? 11.219 0.882 3.232 1 97.81 96 SER A O 1
ATOM 741 N N . ALA A 1 97 ? 10.391 -1.17 3.021 1 97.69 97 ALA A N 1
ATOM 742 C CA . ALA A 1 97 ? 10.055 -0.974 1.614 1 97.69 97 ALA A CA 1
ATOM 743 C C . ALA A 1 97 ? 9.07 0.178 1.439 1 97.69 97 ALA A C 1
ATOM 745 O O . ALA A 1 97 ? 9.133 0.917 0.454 1 97.69 97 ALA A O 1
ATOM 746 N N . TYR A 1 98 ? 8.172 0.369 2.375 1 98.38 98 TYR A N 1
ATOM 747 C CA . TYR A 1 98 ? 7.176 1.43 2.32 1 98.38 98 TYR A CA 1
ATOM 748 C C . TYR A 1 98 ? 7.82 2.797 2.506 1 98.38 98 TYR A C 1
ATOM 750 O O . TYR A 1 98 ? 7.629 3.699 1.686 1 98.38 98 TYR A O 1
ATOM 758 N N . ASP A 1 99 ? 8.648 2.918 3.541 1 98.56 99 ASP A N 1
ATOM 759 C CA . ASP A 1 99 ? 9.359 4.176 3.742 1 98.56 99 ASP A CA 1
ATOM 760 C C . ASP A 1 99 ? 10.258 4.496 2.549 1 98.56 99 ASP A C 1
ATOM 762 O O . ASP A 1 99 ? 10.367 5.652 2.139 1 98.56 99 ASP A O 1
ATOM 766 N N . ALA A 1 100 ? 10.859 3.482 1.978 1 98.75 100 ALA A N 1
ATOM 767 C CA . ALA A 1 100 ? 11.766 3.631 0.841 1 98.75 100 ALA A CA 1
ATOM 768 C C . ALA A 1 100 ? 11.031 4.211 -0.368 1 98.75 100 ALA A C 1
ATOM 770 O O . ALA A 1 100 ? 11.625 4.957 -1.155 1 98.75 100 ALA A O 1
ATOM 771 N N . GLN A 1 101 ? 9.742 3.895 -0.524 1 98.69 101 GLN A N 1
ATOM 772 C CA . GLN A 1 101 ? 8.961 4.434 -1.632 1 98.69 101 GLN A CA 1
ATOM 773 C C . GLN A 1 101 ? 8.914 5.957 -1.578 1 98.69 101 GLN A C 1
ATOM 775 O O . GLN A 1 101 ? 9.078 6.629 -2.602 1 98.69 101 GLN A O 1
ATOM 780 N N . TYR A 1 102 ? 8.672 6.469 -0.434 1 98.88 102 TYR A N 1
ATOM 781 C CA . TYR A 1 102 ? 8.562 7.914 -0.27 1 98.88 102 TYR A CA 1
ATOM 782 C C . TYR A 1 102 ? 9.914 8.586 -0.508 1 98.88 102 TYR A C 1
ATOM 784 O O . TYR A 1 102 ? 9.984 9.617 -1.181 1 98.88 102 TYR A O 1
ATOM 792 N N . VAL A 1 103 ? 10.961 8.023 0.022 1 98.88 103 VAL A N 1
ATOM 793 C CA . VAL A 1 103 ? 12.297 8.586 -0.134 1 98.88 103 VAL A CA 1
ATOM 794 C C . VAL A 1 103 ? 12.711 8.539 -1.604 1 98.88 103 VAL A C 1
ATOM 796 O O . VAL A 1 103 ? 13.18 9.539 -2.154 1 98.88 103 VAL A O 1
ATOM 799 N N . ALA A 1 104 ? 12.523 7.422 -2.277 1 98.88 104 ALA A N 1
ATOM 800 C CA . ALA A 1 104 ? 12.875 7.281 -3.688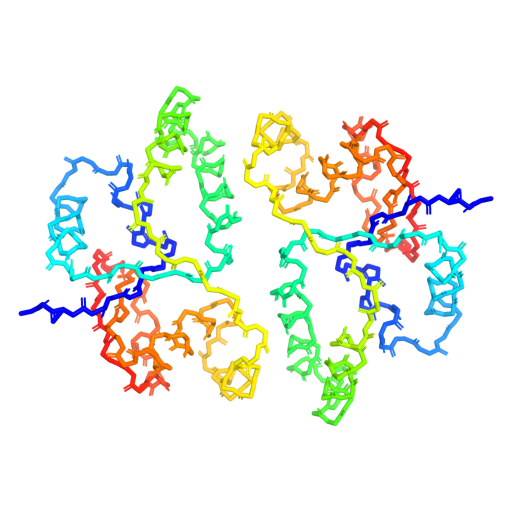 1 98.88 104 ALA A CA 1
ATOM 801 C C . ALA A 1 104 ? 12.141 8.305 -4.543 1 98.88 104 ALA A C 1
ATOM 803 O O . ALA A 1 104 ? 12.727 8.906 -5.449 1 98.88 104 ALA A O 1
ATOM 804 N N . LEU A 1 105 ? 10.891 8.508 -4.273 1 98.88 105 LEU A N 1
ATOM 805 C CA . LEU A 1 105 ? 10.117 9.484 -5.031 1 98.88 105 LEU A CA 1
ATOM 806 C C . LEU A 1 105 ? 10.641 10.898 -4.793 1 98.88 105 LEU A C 1
ATOM 808 O O . LEU A 1 105 ? 10.805 11.672 -5.738 1 98.88 105 LEU A O 1
ATOM 812 N N . ALA A 1 106 ? 10.836 11.227 -3.482 1 98.88 106 ALA A N 1
ATOM 813 C CA . ALA A 1 106 ? 11.352 12.555 -3.158 1 98.88 106 ALA A CA 1
ATOM 814 C C . ALA A 1 106 ? 12.672 12.82 -3.869 1 98.88 106 ALA A C 1
ATOM 816 O O . ALA A 1 106 ? 12.883 13.906 -4.414 1 98.88 106 ALA A O 1
ATOM 817 N N . GLU A 1 107 ? 13.562 11.883 -3.896 1 98.88 107 GLU A N 1
ATOM 818 C CA . GLU A 1 107 ? 14.836 12.016 -4.59 1 98.88 107 GLU A CA 1
ATOM 819 C C . GLU A 1 107 ? 14.633 12.203 -6.09 1 98.88 107 GLU A C 1
ATOM 821 O O . GLU A 1 107 ? 15.242 13.078 -6.703 1 98.88 107 GLU A O 1
ATOM 826 N N . ALA A 1 108 ? 13.773 11.422 -6.688 1 98.69 108 ALA A N 1
ATOM 827 C CA . ALA A 1 108 ? 13.531 11.477 -8.125 1 98.69 108 ALA A CA 1
ATOM 828 C C . ALA A 1 108 ? 12.984 12.836 -8.539 1 98.69 108 ALA A C 1
ATOM 830 O O . ALA A 1 108 ? 13.281 13.32 -9.641 1 98.69 108 ALA A O 1
ATOM 831 N N . 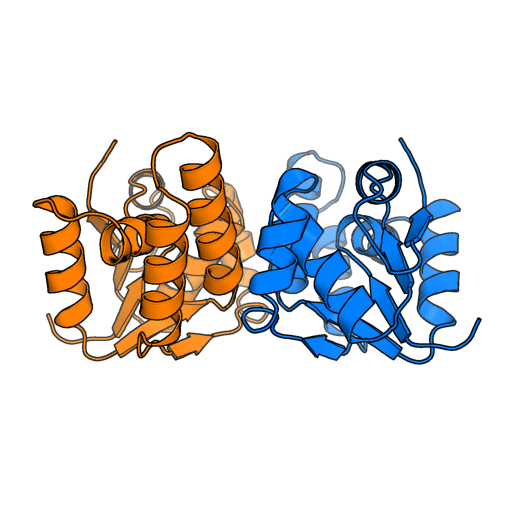LEU A 1 109 ? 12.25 13.438 -7.66 1 98.5 109 LEU A N 1
ATOM 832 C CA . LEU A 1 109 ? 11.602 14.703 -7.977 1 98.5 109 LEU A CA 1
ATOM 833 C C . LEU A 1 109 ? 12.414 15.883 -7.457 1 98.5 109 LEU A C 1
ATOM 835 O O . LEU A 1 109 ? 11.977 17.031 -7.527 1 98.5 109 LEU A O 1
ATOM 839 N N . ALA A 1 110 ? 13.578 15.57 -6.871 1 98.38 110 ALA A N 1
ATOM 840 C CA . ALA A 1 110 ? 14.375 16.609 -6.211 1 98.38 110 ALA A CA 1
ATOM 841 C C . ALA A 1 110 ? 13.539 17.391 -5.211 1 98.38 110 ALA A C 1
ATOM 843 O O . ALA A 1 110 ? 13.602 18.625 -5.172 1 98.38 110 ALA A O 1
ATOM 844 N N . ALA A 1 111 ? 12.742 16.625 -4.48 1 98.81 111 ALA A N 1
ATOM 845 C CA . ALA A 1 111 ? 11.789 17.219 -3.541 1 98.81 111 ALA A CA 1
ATOM 846 C C . ALA A 1 111 ? 12.242 17.016 -2.1 1 98.81 111 ALA A C 1
ATOM 848 O O . ALA A 1 111 ? 13.117 16.188 -1.827 1 98.81 111 ALA A O 1
ATOM 849 N N . THR A 1 112 ? 11.688 17.781 -1.191 1 98.75 112 THR A N 1
ATOM 850 C CA . THR A 1 112 ? 11.812 17.578 0.247 1 98.75 112 THR A CA 1
ATOM 851 C C . THR A 1 112 ? 10.758 16.578 0.743 1 98.75 112 THR A C 1
ATOM 853 O O . THR A 1 112 ? 9.594 16.656 0.357 1 98.75 112 THR A O 1
ATOM 856 N N . LEU A 1 113 ? 11.188 15.594 1.517 1 98.88 113 LEU A N 1
ATOM 857 C CA . LEU A 1 113 ? 10.242 14.688 2.15 1 98.88 113 LEU A CA 1
ATOM 858 C C . LEU A 1 113 ? 9.758 15.25 3.486 1 98.88 113 LEU A C 1
ATOM 860 O O . LEU A 1 113 ? 10.57 15.586 4.352 1 98.88 113 LEU A O 1
ATOM 864 N N . ILE A 1 114 ? 8.492 15.398 3.6 1 98.81 114 ILE A N 1
ATOM 865 C CA . ILE A 1 114 ? 7.852 15.766 4.855 1 98.81 114 ILE A CA 1
ATOM 866 C C . ILE A 1 114 ? 7.324 14.508 5.551 1 98.81 114 ILE A C 1
ATOM 868 O O . ILE A 1 114 ? 6.512 13.773 4.988 1 98.81 114 ILE A O 1
ATOM 872 N N . THR A 1 115 ? 7.777 14.242 6.746 1 98.75 115 THR A N 1
ATOM 873 C CA . THR A 1 115 ? 7.438 13.023 7.477 1 98.75 115 THR A CA 1
ATOM 874 C C . THR A 1 115 ? 7.328 13.305 8.977 1 98.75 115 THR A C 1
ATOM 876 O O . THR A 1 115 ? 7.758 14.359 9.445 1 98.75 115 THR A O 1
ATOM 879 N N . SER A 1 116 ? 6.648 12.406 9.688 1 98.06 116 SER A N 1
ATOM 880 C CA . SER A 1 116 ? 6.668 12.438 11.148 1 98.06 116 SER A CA 1
ATOM 881 C C . SER A 1 116 ? 7.43 11.25 11.719 1 98.06 116 SER A C 1
ATOM 883 O O . SER A 1 116 ? 7.316 10.953 12.914 1 98.06 116 SER A O 1
ATOM 885 N N . ASP A 1 117 ? 8.102 10.523 10.914 1 97.69 117 ASP A N 1
ATOM 886 C CA . ASP A 1 117 ? 8.93 9.398 11.344 1 97.69 117 ASP A CA 1
ATOM 887 C C . ASP A 1 117 ? 10.414 9.766 11.289 1 97.69 117 ASP A C 1
ATOM 889 O O . ASP A 1 117 ? 11.047 9.648 10.234 1 97.69 117 ASP A O 1
ATOM 893 N N . ALA A 1 118 ? 10.961 10.047 12.391 1 97.62 118 ALA A N 1
ATOM 894 C CA . ALA A 1 118 ? 12.344 10.508 12.492 1 97.62 118 ALA A CA 1
ATOM 895 C C . ALA A 1 118 ? 13.32 9.406 12.125 1 97.62 118 ALA A C 1
ATOM 897 O O . ALA A 1 118 ? 14.492 9.672 11.82 1 97.62 118 ALA A O 1
ATOM 898 N N . ARG A 1 119 ? 12.906 8.203 12.156 1 97.12 119 ARG A N 1
ATOM 899 C CA . ARG A 1 119 ? 13.781 7.082 11.828 1 97.12 119 ARG A CA 1
ATOM 900 C C . ARG A 1 119 ? 14.25 7.16 10.383 1 97.12 119 ARG A C 1
ATOM 902 O O . ARG A 1 119 ? 15.336 6.68 10.047 1 97.12 119 ARG A O 1
ATOM 909 N N . ILE A 1 120 ? 13.398 7.758 9.516 1 98.31 120 ILE A N 1
ATOM 910 C CA . ILE A 1 120 ? 13.758 7.879 8.109 1 98.31 120 ILE A CA 1
ATOM 911 C C . ILE A 1 120 ? 14.984 8.781 7.965 1 98.31 120 ILE A C 1
ATOM 913 O O . ILE A 1 120 ? 15.945 8.438 7.281 1 98.31 120 ILE A O 1
ATOM 917 N N . GLU A 1 121 ? 14.984 9.891 8.648 1 97.62 121 GLU A N 1
ATOM 918 C CA . GLU A 1 121 ? 16.125 10.805 8.617 1 97.62 121 GLU A CA 1
ATOM 919 C C . GLU A 1 121 ? 17.344 10.18 9.289 1 97.62 121 GLU A C 1
ATOM 921 O O . GLU A 1 121 ? 18.453 10.258 8.758 1 97.62 121 GLU A O 1
ATOM 926 N N . ARG A 1 122 ? 17.125 9.555 10.383 1 97.25 122 ARG A N 1
ATOM 927 C CA . ARG A 1 122 ? 18.219 9.023 11.203 1 97.25 122 ARG A CA 1
ATOM 928 C C . ARG A 1 122 ? 18.938 7.891 10.477 1 97.25 122 ARG A C 1
ATOM 930 O O . ARG A 1 122 ? 20.109 7.621 10.75 1 97.25 122 ARG A O 1
ATOM 937 N N . SER A 1 123 ? 18.219 7.23 9.594 1 97.06 123 SER A N 1
ATOM 938 C CA . SER A 1 123 ? 18.828 6.121 8.867 1 97.06 123 SER A CA 1
ATOM 939 C C . SER A 1 123 ? 20.031 6.582 8.047 1 97.06 123 SER A C 1
ATOM 941 O O . SER A 1 123 ? 20.922 5.785 7.738 1 97.06 123 SER A O 1
ATOM 943 N N . GLY A 1 124 ? 20 7.844 7.602 1 97.38 124 GLY A N 1
ATOM 944 C CA . GLY A 1 124 ? 21.078 8.398 6.801 1 97.38 124 GLY A CA 1
ATOM 945 C C . GLY A 1 124 ? 21.062 7.914 5.363 1 97.38 124 GLY A C 1
ATOM 946 O O . GLY A 1 124 ? 21.953 8.25 4.582 1 97.38 124 GLY A O 1
ATOM 947 N N . ALA A 1 125 ? 20.078 7.23 4.969 1 97.31 125 ALA A N 1
ATOM 948 C CA . ALA A 1 125 ? 20.062 6.562 3.668 1 97.31 125 ALA A CA 1
ATOM 949 C C . ALA A 1 125 ? 19.547 7.5 2.58 1 97.31 125 ALA A C 1
ATOM 951 O O . ALA A 1 125 ? 19.844 7.32 1.398 1 97.31 125 ALA A O 1
ATOM 952 N N . ALA A 1 126 ? 18.797 8.484 2.98 1 98.5 126 ALA A N 1
ATOM 953 C CA . ALA A 1 126 ? 18.125 9.352 2.016 1 98.5 126 ALA A CA 1
ATOM 954 C C . ALA A 1 126 ? 19.094 10.391 1.452 1 98.5 126 ALA A C 1
ATOM 956 O O . ALA A 1 126 ? 19.953 10.906 2.174 1 98.5 126 ALA A O 1
ATOM 957 N N . LYS A 1 127 ? 18.906 10.742 0.22 1 98.5 127 LYS A N 1
ATOM 958 C CA . LYS A 1 127 ? 19.703 11.781 -0.435 1 98.5 127 LYS A CA 1
ATOM 959 C C . LYS A 1 127 ? 18.875 13.047 -0.643 1 98.5 127 LYS A C 1
ATOM 961 O O . LYS A 1 127 ? 19.391 14.062 -1.126 1 98.5 127 LYS A O 1
ATOM 966 N N . CYS A 1 128 ? 17.641 12.984 -0.385 1 98.69 128 CYS A N 1
ATOM 967 C CA . CYS A 1 128 ? 16.781 14.164 -0.425 1 98.69 128 CYS A CA 1
ATOM 968 C C . CYS A 1 128 ? 16.75 14.859 0.928 1 98.69 128 CYS A C 1
ATOM 970 O O . CYS A 1 128 ? 17.125 14.273 1.945 1 98.69 128 CYS A O 1
ATOM 972 N N . ARG A 1 129 ? 16.344 16.094 0.909 1 98.31 129 ARG A N 1
ATOM 973 C CA . ARG A 1 129 ? 16.094 16.766 2.174 1 98.31 129 ARG A CA 1
ATOM 974 C C . ARG A 1 129 ? 14.898 16.156 2.896 1 98.31 129 ARG A C 1
ATOM 976 O O . ARG A 1 129 ? 13.898 15.797 2.266 1 98.31 129 ARG A O 1
ATOM 983 N N . ILE A 1 130 ? 15.008 16.047 4.211 1 98.62 130 ILE A N 1
ATOM 984 C CA . ILE A 1 130 ? 13.93 15.508 5.031 1 98.62 130 ILE A CA 1
ATOM 985 C C . ILE A 1 130 ? 13.547 16.531 6.109 1 98.62 130 ILE A C 1
ATOM 987 O O . ILE A 1 130 ? 14.422 17.094 6.773 1 98.62 130 ILE A O 1
ATOM 991 N N . GLU A 1 131 ? 12.336 16.781 6.234 1 98.44 131 GLU A N 1
ATOM 992 C CA . GLU A 1 131 ? 11.781 17.562 7.332 1 98.44 131 GLU A CA 1
ATOM 993 C C . GLU A 1 131 ? 10.875 16.719 8.219 1 98.44 131 GLU A C 1
ATOM 995 O O . GLU A 1 131 ? 9.852 16.188 7.754 1 98.44 131 GLU A O 1
ATOM 1000 N N . VAL A 1 132 ? 11.258 16.578 9.453 1 98.44 132 VAL A N 1
ATOM 1001 C CA . VAL A 1 132 ? 10.516 15.75 10.398 1 98.44 132 VAL A CA 1
ATOM 1002 C C . VAL A 1 132 ? 9.633 16.641 11.273 1 98.44 132 VAL A C 1
ATOM 1004 O O . VAL A 1 132 ? 10.117 17.594 11.875 1 98.44 132 VAL A O 1
ATOM 1007 N N . PHE A 1 133 ? 8.344 16.281 11.32 1 98.12 133 PHE A N 1
ATOM 1008 C CA . PHE A 1 133 ? 7.383 16.984 12.172 1 98.12 133 PHE A CA 1
ATOM 1009 C C . PHE A 1 133 ? 6.914 16.078 13.305 1 98.12 133 PHE A C 1
ATOM 1011 O O . PHE A 1 133 ? 6.48 14.945 13.07 1 98.12 133 PHE A O 1
ATOM 1018 N N . GLY A 1 134 ? 6.766 16.406 14.5 1 85.25 134 GLY A N 1
ATOM 1019 C CA . GLY A 1 134 ? 6.23 15.688 15.648 1 85.25 134 GLY A CA 1
ATOM 1020 C C . GLY A 1 134 ? 7.109 14.531 16.094 1 85.25 134 GLY A C 1
ATOM 1021 O O . GLY A 1 134 ? 6.613 13.531 16.609 1 85.25 134 GLY A O 1
ATOM 1022 N N . SER A 1 135 ? 8.5 14.477 16.25 1 67 135 SER A N 1
ATOM 1023 C CA . SER A 1 135 ? 9.289 13.281 16.516 1 67 135 SER A CA 1
ATOM 1024 C C . SER A 1 135 ? 9.078 12.781 17.938 1 67 135 SER A C 1
ATOM 1026 O O . SER A 1 135 ? 8.953 13.578 18.875 1 67 135 SER A O 1
ATOM 1028 N N . ASN A 1 136 ? 8.32 11.461 17.844 1 48.22 136 ASN A N 1
ATOM 1029 C CA . ASN A 1 136 ? 8.344 10.797 19.141 1 48.22 136 ASN A CA 1
ATOM 1030 C C . ASN A 1 136 ? 9.773 10.453 19.578 1 48.22 136 ASN A C 1
ATOM 1032 O O . ASN A 1 136 ? 10.633 10.195 18.734 1 48.22 136 ASN A O 1
ATOM 1036 N N . MET B 1 1 ? -14.602 -21.688 -16.016 1 55.25 1 MET B N 1
ATOM 1037 C CA . MET B 1 1 ? -13.938 -21.078 -14.875 1 55.25 1 MET B CA 1
ATOM 1038 C C . MET B 1 1 ? -13.281 -19.75 -15.273 1 55.25 1 MET B C 1
ATOM 1040 O O . MET B 1 1 ? -12.305 -19.328 -14.648 1 55.25 1 MET B O 1
ATOM 1044 N N . SER B 1 2 ? -13.773 -19.328 -16.484 1 70.19 2 SER B N 1
ATOM 1045 C CA . SER B 1 2 ? -13.359 -18.219 -17.344 1 70.19 2 SER B CA 1
ATOM 1046 C C . SER B 1 2 ? -13.953 -16.906 -16.859 1 70.19 2 SER B C 1
ATOM 1048 O O . SER B 1 2 ? -15.008 -16.891 -16.219 1 70.19 2 SER B O 1
ATOM 1050 N N . GLY B 1 3 ? -13.344 -16.062 -16.125 1 93.5 3 GLY B N 1
ATOM 1051 C CA . GLY B 1 3 ? -13.797 -14.734 -15.727 1 93.5 3 GLY B CA 1
ATOM 1052 C C . GLY B 1 3 ? -12.695 -13.875 -15.141 1 93.5 3 GLY B C 1
ATOM 1053 O O . GLY B 1 3 ? -11.508 -14.148 -15.344 1 93.5 3 GLY B O 1
ATOM 1054 N N . THR B 1 4 ? -13.109 -12.883 -14.609 1 98.06 4 THR B N 1
ATOM 1055 C CA . THR B 1 4 ? -12.164 -11.977 -13.961 1 98.06 4 THR B CA 1
ATOM 1056 C C . THR B 1 4 ? -11.781 -12.5 -12.578 1 98.06 4 THR B C 1
ATOM 1058 O O . THR B 1 4 ? -12.641 -12.977 -11.828 1 98.06 4 THR B O 1
ATOM 1061 N N . VAL B 1 5 ? -10.516 -12.492 -12.289 1 98.81 5 VAL B N 1
ATOM 1062 C CA . VAL B 1 5 ? -10.07 -12.773 -10.93 1 98.81 5 VAL B CA 1
ATOM 1063 C C . VAL B 1 5 ? -9.289 -11.578 -10.383 1 98.81 5 VAL B C 1
ATOM 1065 O O . VAL B 1 5 ? -8.719 -10.797 -11.156 1 98.81 5 VAL B O 1
ATOM 1068 N N . VAL B 1 6 ? -9.344 -11.391 -9.117 1 98.94 6 VAL B N 1
ATOM 1069 C CA . VAL B 1 6 ? -8.438 -10.523 -8.375 1 98.94 6 VAL B CA 1
ATOM 1070 C C . VAL B 1 6 ? -7.422 -11.375 -7.605 1 98.94 6 VAL B C 1
ATOM 1072 O O . VAL B 1 6 ? -7.797 -12.32 -6.914 1 98.94 6 VAL B O 1
ATOM 1075 N N . VAL B 1 7 ? -6.18 -11.141 -7.785 1 98.81 7 VAL B N 1
ATOM 1076 C CA . VAL B 1 7 ? -5.137 -11.875 -7.082 1 98.81 7 VAL B CA 1
ATOM 1077 C C . VAL B 1 7 ? -4.492 -10.984 -6.023 1 98.81 7 VAL B C 1
ATOM 1079 O O . VAL B 1 7 ? -4.117 -9.844 -6.312 1 98.81 7 VAL B O 1
ATOM 1082 N N . ASP B 1 8 ? -4.41 -11.453 -4.793 1 98.69 8 ASP B N 1
ATOM 1083 C CA . ASP B 1 8 ? -3.746 -10.625 -3.795 1 98.69 8 ASP B CA 1
ATOM 1084 C C . ASP B 1 8 ? -2.262 -10.977 -3.689 1 98.69 8 ASP B C 1
ATOM 1086 O O . ASP B 1 8 ? -1.765 -11.828 -4.43 1 98.69 8 ASP B O 1
ATOM 1090 N N . CYS B 1 9 ? -1.555 -10.312 -2.818 1 98.69 9 CYS B N 1
ATOM 1091 C CA . CYS B 1 9 ? -0.102 -10.406 -2.732 1 98.69 9 CYS B CA 1
ATOM 1092 C C . CYS B 1 9 ? 0.327 -11.789 -2.25 1 98.69 9 CYS B C 1
ATOM 1094 O O . CYS B 1 9 ? 1.316 -12.344 -2.732 1 98.69 9 CYS B O 1
ATOM 1096 N N . SER B 1 10 ? -0.425 -12.32 -1.298 1 98.31 10 SER B N 1
ATOM 1097 C CA . SER B 1 10 ? -0.055 -13.617 -0.74 1 98.31 10 SER B CA 1
ATOM 1098 C C . SER B 1 10 ? -0.01 -14.695 -1.822 1 98.31 10 SER B C 1
ATOM 1100 O O . SER B 1 10 ? 0.911 -15.508 -1.853 1 98.31 10 SER B O 1
ATOM 1102 N N . ALA B 1 11 ? -0.965 -14.672 -2.723 1 98.56 11 ALA B N 1
ATOM 1103 C CA . ALA B 1 11 ? -1.01 -15.641 -3.818 1 98.56 11 ALA B CA 1
ATOM 1104 C C . ALA B 1 11 ? -0.015 -15.266 -4.914 1 98.56 11 ALA B C 1
ATOM 1106 O O . ALA B 1 11 ? 0.609 -16.141 -5.52 1 98.56 11 ALA B O 1
ATOM 1107 N N . LEU B 1 12 ? 0.118 -14.039 -5.195 1 98.62 12 LEU B N 1
ATOM 1108 C CA . LEU B 1 12 ? 1.007 -13.594 -6.262 1 98.62 12 LEU B CA 1
ATOM 1109 C C . LEU B 1 12 ? 2.455 -13.953 -5.949 1 98.62 12 LEU B C 1
ATOM 1111 O O . LEU B 1 12 ? 3.232 -14.266 -6.855 1 98.6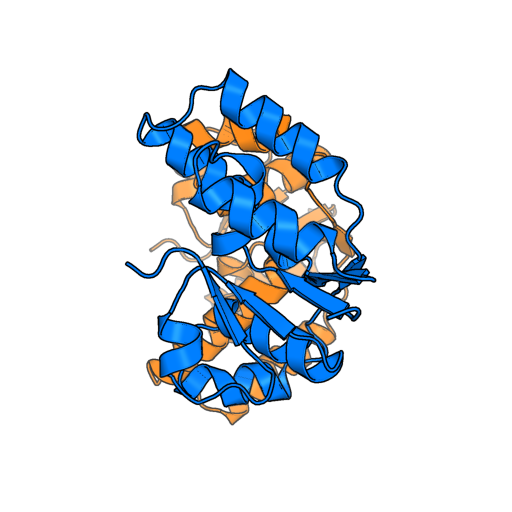2 12 LEU B O 1
ATOM 1115 N N . VAL B 1 13 ? 2.854 -13.938 -4.668 1 98.38 13 VAL B N 1
ATOM 1116 C CA . VAL B 1 13 ? 4.199 -14.336 -4.273 1 98.38 13 VAL B CA 1
ATOM 1117 C C . VAL B 1 13 ? 4.441 -15.797 -4.656 1 98.38 13 VAL B C 1
ATOM 1119 O O . VAL B 1 13 ? 5.492 -16.141 -5.211 1 98.38 13 VAL B O 1
ATOM 1122 N N . HIS B 1 14 ? 3.455 -16.641 -4.418 1 97.81 14 HIS B N 1
ATOM 1123 C CA . HIS B 1 14 ? 3.586 -18.016 -4.844 1 97.81 14 HIS B CA 1
ATOM 1124 C C . HIS B 1 14 ? 3.691 -18.125 -6.363 1 97.81 14 HIS B C 1
ATOM 1126 O O . HIS B 1 14 ? 4.504 -18.891 -6.879 1 97.81 14 HIS B O 1
ATOM 1132 N N . PHE B 1 15 ? 2.902 -17.375 -7.027 1 98.31 15 PHE B N 1
ATOM 1133 C CA . PHE B 1 15 ? 2.91 -17.312 -8.484 1 98.31 15 PHE B CA 1
ATOM 1134 C C . PHE B 1 15 ? 4.305 -17 -9.008 1 98.31 15 PHE B C 1
ATOM 1136 O O . PHE B 1 15 ? 4.789 -17.641 -9.938 1 98.31 15 PHE B O 1
ATOM 1143 N N . LEU B 1 16 ? 4.98 -16.062 -8.375 1 98.25 16 LEU B N 1
ATOM 1144 C CA . LEU B 1 16 ? 6.223 -15.5 -8.906 1 98.25 16 LEU B CA 1
ATOM 1145 C C . LEU B 1 16 ? 7.426 -16.312 -8.445 1 98.25 16 LEU B C 1
ATOM 1147 O O . LEU B 1 16 ? 8.406 -16.438 -9.18 1 98.25 16 LEU B O 1
ATOM 1151 N N . VAL B 1 17 ? 7.391 -16.906 -7.207 1 97.56 17 VAL B N 1
ATOM 1152 C CA . VAL B 1 17 ? 8.625 -17.344 -6.566 1 97.56 17 VAL B CA 1
ATOM 1153 C C . VAL B 1 17 ? 8.625 -18.875 -6.414 1 97.56 17 VAL B C 1
ATOM 1155 O O . VAL B 1 17 ? 9.664 -19.516 -6.559 1 97.56 17 VAL B O 1
ATOM 1158 N N . ASN B 1 18 ? 7.453 -19.484 -6.129 1 96.75 18 ASN B N 1
ATOM 1159 C CA . ASN B 1 18 ? 7.41 -20.906 -5.793 1 96.75 18 ASN B CA 1
ATOM 1160 C C . ASN B 1 18 ? 7.461 -21.781 -7.043 1 96.75 18 ASN B C 1
ATOM 1162 O O . ASN B 1 18 ? 6.727 -21.531 -8 1 96.75 18 ASN B O 1
ATOM 1166 N N . ARG B 1 19 ? 8.242 -22.812 -6.965 1 96.31 19 ARG B N 1
ATOM 1167 C CA . ARG B 1 19 ? 8.359 -23.734 -8.094 1 96.31 19 ARG B CA 1
ATOM 1168 C C . ARG B 1 19 ? 7.797 -25.094 -7.738 1 96.31 19 ARG B C 1
ATOM 1170 O O . ARG B 1 19 ? 8.047 -26.078 -8.445 1 96.31 19 ARG B O 1
ATOM 1177 N N . ASP B 1 20 ? 7.164 -25.203 -6.672 1 96.88 20 ASP B N 1
ATOM 1178 C CA . ASP B 1 20 ? 6.547 -26.453 -6.223 1 96.88 20 ASP B CA 1
ATOM 1179 C C . ASP B 1 20 ? 5.09 -26.531 -6.668 1 96.88 20 ASP B C 1
ATOM 1181 O O . ASP B 1 20 ? 4.645 -25.75 -7.508 1 96.88 20 ASP B O 1
ATOM 1185 N N . ALA B 1 21 ? 4.41 -27.453 -6.129 1 97.69 21 ALA B N 1
ATOM 1186 C CA . ALA B 1 21 ? 3.033 -27.719 -6.539 1 97.69 21 ALA B CA 1
ATOM 1187 C C . ALA B 1 21 ? 2.125 -26.531 -6.23 1 97.69 21 ALA B C 1
ATOM 1189 O O . ALA B 1 21 ? 1.183 -26.266 -6.977 1 97.69 21 ALA B O 1
ATOM 1190 N N . LEU B 1 22 ? 2.42 -25.891 -5.176 1 97.81 22 LEU B N 1
ATOM 1191 C CA . LEU B 1 22 ? 1.606 -24.734 -4.809 1 97.81 22 LEU B CA 1
ATOM 1192 C C . LEU B 1 22 ? 1.767 -23.609 -5.828 1 97.81 22 LEU B C 1
ATOM 1194 O O . LEU B 1 22 ? 0.776 -23.047 -6.293 1 97.81 22 LEU B O 1
ATOM 1198 N N . GLY B 1 23 ? 2.979 -23.266 -6.148 1 97.94 23 GLY B N 1
ATOM 1199 C CA . GLY B 1 23 ? 3.217 -22.266 -7.184 1 97.94 23 GLY B CA 1
ATOM 1200 C C . GLY B 1 23 ? 2.574 -22.625 -8.508 1 97.94 23 GLY B C 1
ATOM 1201 O O . GLY B 1 23 ? 1.976 -21.781 -9.164 1 97.94 23 GLY B O 1
ATOM 1202 N N . LEU B 1 24 ? 2.658 -23.891 -8.859 1 98.25 24 LEU B N 1
ATOM 1203 C CA . LEU B 1 24 ? 2.059 -24.344 -10.109 1 98.25 24 LEU B CA 1
ATOM 1204 C C . LEU B 1 24 ? 0.542 -24.203 -10.07 1 98.25 24 LEU B C 1
ATOM 1206 O O . LEU B 1 24 ? -0.07 -23.781 -11.055 1 98.25 24 LEU B O 1
ATOM 1210 N N . ALA B 1 25 ? -0.017 -24.547 -8.984 1 98.25 25 ALA B N 1
ATOM 1211 C CA . ALA B 1 25 ? -1.467 -24.453 -8.844 1 98.25 25 ALA B CA 1
ATOM 1212 C C . ALA B 1 25 ? -1.935 -23 -9 1 98.25 25 ALA B C 1
ATOM 1214 O O . ALA B 1 25 ? -2.918 -22.734 -9.695 1 98.25 25 ALA B O 1
ATOM 1215 N N . VAL B 1 26 ? -1.252 -22.078 -8.391 1 98.38 26 VAL B N 1
ATOM 1216 C CA . VAL B 1 26 ? -1.623 -20.672 -8.477 1 98.38 26 VAL B CA 1
ATOM 1217 C C . VAL B 1 26 ? -1.441 -20.172 -9.906 1 98.38 26 VAL B C 1
ATOM 1219 O O . VAL B 1 26 ? -2.32 -19.5 -10.453 1 98.38 26 VAL B O 1
ATOM 1222 N N . ARG B 1 27 ? -0.34 -20.531 -10.547 1 98.25 27 ARG B N 1
ATOM 1223 C CA . ARG B 1 27 ? -0.084 -20.125 -11.922 1 98.25 27 ARG B CA 1
ATOM 1224 C C . 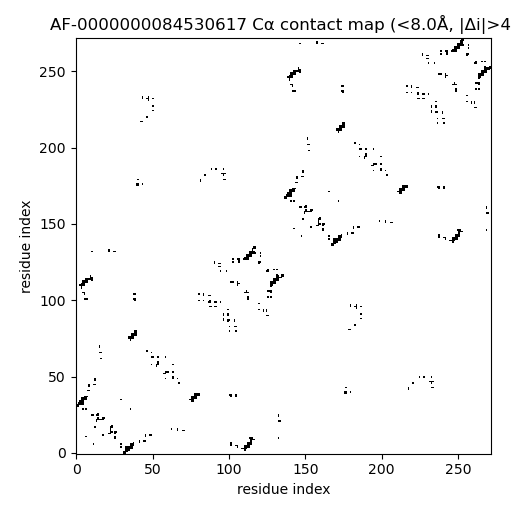ARG B 1 27 ? -1.151 -20.672 -12.867 1 98.25 27 ARG B C 1
ATOM 1226 O O . ARG B 1 27 ? -1.62 -19.953 -13.758 1 98.25 27 ARG B O 1
ATOM 1233 N N . THR B 1 28 ? -1.475 -21.875 -12.641 1 98.12 28 THR B N 1
ATOM 1234 C CA . THR B 1 28 ? -2.488 -22.5 -13.484 1 98.12 28 THR B CA 1
ATOM 1235 C C . THR B 1 28 ? -3.832 -21.797 -13.328 1 98.12 28 THR B C 1
ATOM 1237 O O . THR B 1 28 ? -4.484 -21.469 -14.32 1 98.12 28 THR B O 1
ATOM 1240 N N . ARG B 1 29 ? -4.223 -21.531 -12.125 1 97.94 29 ARG B N 1
ATOM 1241 C CA . ARG B 1 29 ? -5.512 -20.891 -11.867 1 97.94 29 ARG B CA 1
ATOM 1242 C C . ARG B 1 29 ? -5.543 -19.469 -12.43 1 97.94 29 ARG B C 1
ATOM 1244 O O . ARG B 1 29 ? -6.496 -19.078 -13.102 1 97.94 29 ARG B O 1
ATOM 1251 N N . VAL B 1 30 ? -4.527 -18.703 -12.117 1 98 30 VAL B N 1
ATOM 1252 C CA . VAL B 1 30 ? -4.453 -17.328 -12.578 1 98 30 VAL B CA 1
ATOM 1253 C C . VAL B 1 30 ? -4.375 -17.297 -14.102 1 98 30 VAL B C 1
ATOM 1255 O O . VAL B 1 30 ? -5.027 -16.469 -14.742 1 98 30 VAL B O 1
ATOM 1258 N N . GLY B 1 31 ? -3.648 -18.188 -14.656 1 97 31 GLY B N 1
ATOM 1259 C CA . GLY B 1 31 ? -3.475 -18.266 -16.094 1 97 31 GLY B CA 1
ATOM 1260 C C . GLY B 1 31 ? -4.746 -18.641 -16.828 1 97 31 GLY B C 1
ATOM 1261 O O . GLY B 1 31 ? -4.867 -18.391 -18.031 1 97 31 GLY B O 1
ATOM 1262 N N . SER B 1 32 ? -5.652 -19.25 -16.156 1 97.25 32 SER B N 1
ATOM 1263 C CA . SER B 1 32 ? -6.887 -19.688 -16.797 1 97.25 32 SER B CA 1
ATOM 1264 C C . SER B 1 32 ? -7.938 -18.594 -16.797 1 97.25 32 SER B C 1
ATOM 1266 O O . SER B 1 32 ? -8.984 -18.719 -17.438 1 97.25 32 SER B O 1
ATOM 1268 N N . ALA B 1 33 ? -7.699 -17.453 -16.125 1 97.62 33 ALA B N 1
ATOM 1269 C CA . ALA B 1 33 ? -8.656 -16.359 -16.031 1 97.62 33 ALA B CA 1
ATOM 1270 C C . ALA B 1 33 ? -8.672 -15.523 -17.312 1 97.62 33 ALA B C 1
ATOM 1272 O O . ALA B 1 33 ? -7.656 -15.422 -18 1 97.62 33 ALA B O 1
ATOM 1273 N N . ASP B 1 34 ? -9.828 -14.953 -17.625 1 97.69 34 ASP B N 1
ATOM 1274 C CA . ASP B 1 34 ? -9.914 -14.031 -18.75 1 97.69 34 ASP B CA 1
ATOM 1275 C C . ASP B 1 34 ? -9.172 -12.734 -18.453 1 97.69 34 ASP B C 1
ATOM 1277 O O . ASP B 1 34 ? -8.539 -12.156 -19.344 1 97.69 34 ASP B O 1
ATOM 1281 N N . THR B 1 35 ? -9.359 -12.258 -17.297 1 98.12 35 THR B N 1
ATOM 1282 C CA . THR B 1 35 ? -8.742 -11.016 -16.844 1 98.12 35 THR B CA 1
ATOM 1283 C C . THR B 1 35 ? -8.234 -11.172 -15.406 1 98.12 35 THR B C 1
ATOM 1285 O O . THR B 1 35 ? -8.914 -11.75 -14.562 1 98.12 35 THR B O 1
ATOM 1288 N N . VAL B 1 36 ? -7.074 -10.727 -15.234 1 98.69 36 VAL B N 1
ATOM 1289 C CA . VAL B 1 36 ? -6.508 -10.641 -13.891 1 98.69 36 VAL B CA 1
ATOM 1290 C C . VAL B 1 36 ? -6.441 -9.18 -13.445 1 98.69 36 VAL B C 1
ATOM 1292 O O . VAL B 1 36 ? -5.809 -8.352 -14.102 1 98.69 36 VAL B O 1
ATOM 1295 N N . ALA B 1 37 ? -7.133 -8.875 -12.375 1 98.81 37 ALA B N 1
ATOM 1296 C CA . ALA B 1 37 ? -7.176 -7.52 -11.836 1 98.81 37 ALA B CA 1
ATOM 1297 C C . ALA B 1 37 ? -6.488 -7.449 -10.477 1 98.81 37 ALA B C 1
ATOM 1299 O O . ALA B 1 37 ? -6.469 -8.438 -9.734 1 98.81 37 ALA B O 1
ATOM 1300 N N . VAL B 1 38 ? -5.938 -6.359 -10.18 1 98.69 38 VAL B N 1
ATOM 1301 C CA . VAL B 1 38 ? -5.301 -6.102 -8.891 1 98.69 38 VAL B CA 1
ATOM 1302 C C . VAL B 1 38 ? -5.469 -4.629 -8.516 1 98.69 38 VAL B C 1
ATOM 1304 O O . VAL B 1 38 ? -5.488 -3.758 -9.391 1 98.69 38 VAL B O 1
ATOM 1307 N N . PRO B 1 39 ? -5.633 -4.336 -7.207 1 98.5 39 PRO B N 1
ATOM 1308 C CA . PRO B 1 39 ? -5.422 -2.938 -6.824 1 98.5 39 PRO B CA 1
ATOM 1309 C C . PRO B 1 39 ? -3.973 -2.49 -7.008 1 98.5 39 PRO B C 1
ATOM 1311 O O . PRO B 1 39 ? -3.053 -3.307 -6.91 1 98.5 39 PRO B O 1
ATOM 1314 N N . THR B 1 40 ? -3.754 -1.174 -7.227 1 97.81 40 THR B N 1
ATOM 1315 C CA . THR B 1 40 ? -2.398 -0.65 -7.359 1 97.81 40 THR B CA 1
ATOM 1316 C C . THR B 1 40 ? -1.603 -0.874 -6.078 1 97.81 40 THR B C 1
ATOM 1318 O O . THR B 1 40 ? -0.37 -0.852 -6.094 1 97.81 40 THR B O 1
ATOM 1321 N N . LEU B 1 41 ? -2.271 -1.2 -5.035 1 98.31 41 LEU B N 1
ATOM 1322 C CA . LEU B 1 41 ? -1.667 -1.561 -3.76 1 98.31 41 LEU B CA 1
ATOM 1323 C C . LEU B 1 41 ? -0.647 -2.68 -3.938 1 98.31 41 LEU B C 1
ATOM 1325 O O . LEU B 1 41 ? 0.397 -2.684 -3.281 1 98.31 41 LEU B O 1
ATOM 1329 N N . ILE B 1 42 ? -0.909 -3.545 -4.844 1 98.44 42 ILE B N 1
ATOM 1330 C CA . ILE B 1 42 ? -0.132 -4.77 -4.992 1 98.44 42 ILE B CA 1
ATOM 1331 C C . ILE B 1 42 ? 1.3 -4.43 -5.398 1 98.44 42 ILE B C 1
ATOM 1333 O O . ILE B 1 42 ? 2.24 -5.141 -5.035 1 98.44 42 ILE B O 1
ATOM 1337 N N . ASP B 1 43 ? 1.512 -3.328 -6.121 1 97.62 43 ASP B N 1
ATOM 1338 C CA . ASP B 1 43 ? 2.842 -2.924 -6.562 1 97.62 43 ASP B CA 1
ATOM 1339 C C . ASP B 1 43 ? 3.771 -2.691 -5.375 1 97.62 43 ASP B C 1
ATOM 1341 O O . ASP B 1 43 ? 4.969 -2.98 -5.449 1 97.62 43 ASP B O 1
ATOM 1345 N N . TYR B 1 44 ? 3.238 -2.258 -4.328 1 98.06 44 TYR B N 1
ATOM 1346 C CA . TYR B 1 44 ? 4.031 -1.958 -3.139 1 98.06 44 TYR B CA 1
ATOM 1347 C C . TYR B 1 44 ? 4.176 -3.191 -2.256 1 98.06 44 TYR B C 1
ATOM 1349 O O . TYR B 1 44 ? 5.2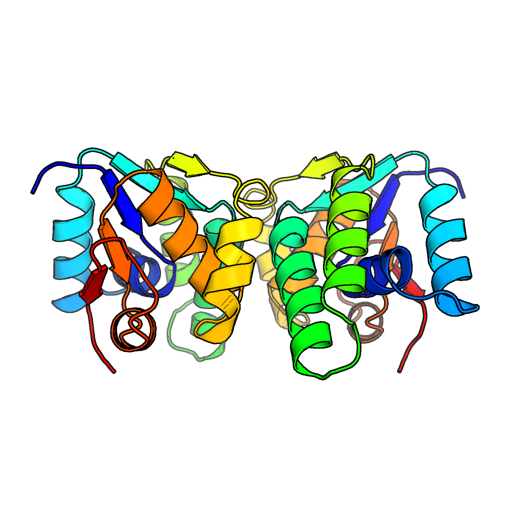5 -3.443 -1.702 1 98.06 44 TYR B O 1
ATOM 1357 N N . GLU B 1 45 ? 3.094 -3.928 -2.182 1 98.56 45 GLU B N 1
ATOM 1358 C CA . GLU B 1 45 ? 3.1 -5.121 -1.345 1 98.56 45 GLU B CA 1
ATOM 1359 C C . GLU B 1 45 ? 4.082 -6.164 -1.874 1 98.56 45 GLU B C 1
ATOM 1361 O O . GLU B 1 45 ? 4.789 -6.809 -1.098 1 98.56 45 GLU B O 1
ATOM 1366 N N . ILE B 1 46 ? 4.102 -6.332 -3.158 1 98.19 46 ILE B N 1
ATOM 1367 C CA . ILE B 1 46 ? 4.953 -7.359 -3.75 1 98.19 46 ILE B CA 1
ATOM 1368 C C . ILE B 1 46 ? 6.422 -7 -3.537 1 98.19 46 ILE B C 1
ATOM 1370 O O . ILE B 1 46 ? 7.242 -7.871 -3.238 1 98.19 46 ILE B O 1
ATOM 1374 N N . GLN B 1 47 ? 6.75 -5.703 -3.709 1 97.75 47 GLN B N 1
ATOM 1375 C CA . GLN B 1 47 ? 8.109 -5.254 -3.443 1 97.75 47 GLN B CA 1
ATOM 1376 C C . GLN B 1 47 ? 8.508 -5.527 -1.996 1 97.75 47 GLN B C 1
ATOM 1378 O O . GLN B 1 47 ? 9.594 -6.059 -1.732 1 97.75 47 GLN B O 1
ATOM 1383 N N . SER B 1 48 ? 7.633 -5.148 -1.097 1 98.38 48 SER B N 1
ATOM 1384 C CA . SER B 1 48 ? 7.902 -5.375 0.32 1 98.38 48 SER B CA 1
ATOM 1385 C C . SER B 1 48 ? 8.094 -6.859 0.613 1 98.38 48 SER B C 1
ATOM 1387 O O . SER B 1 48 ? 9.023 -7.246 1.318 1 98.38 48 SER B O 1
ATOM 1389 N N . ALA B 1 49 ? 7.234 -7.715 0.098 1 98.56 49 ALA B N 1
ATOM 1390 C CA . ALA B 1 49 ? 7.281 -9.156 0.347 1 98.56 49 ALA B CA 1
ATOM 1391 C C . ALA B 1 49 ? 8.578 -9.766 -0.182 1 98.56 49 ALA B C 1
ATOM 1393 O O . ALA B 1 49 ? 9.242 -10.523 0.523 1 98.56 49 ALA B O 1
ATOM 1394 N N . LEU B 1 50 ? 8.961 -9.43 -1.396 1 98.56 50 LEU B N 1
ATOM 1395 C CA . LEU B 1 50 ? 10.148 -9.992 -2.014 1 98.56 50 LEU B CA 1
ATOM 1396 C C . LEU B 1 50 ? 11.414 -9.547 -1.284 1 98.56 50 LEU B C 1
ATOM 1398 O O . LEU B 1 50 ? 12.312 -10.352 -1.029 1 98.56 50 LEU B O 1
ATOM 1402 N N . LEU B 1 51 ? 11.5 -8.273 -0.908 1 98.38 51 LEU B N 1
ATOM 1403 C CA . LEU B 1 51 ? 12.656 -7.77 -0.17 1 98.38 51 LEU B CA 1
ATOM 1404 C C . LEU B 1 51 ? 12.719 -8.391 1.223 1 98.38 51 LEU B C 1
ATOM 1406 O O . LEU B 1 51 ? 13.812 -8.672 1.73 1 98.38 51 LEU B O 1
ATOM 1410 N N . GLY B 1 52 ? 11.531 -8.57 1.781 1 98.31 52 GLY B N 1
ATOM 1411 C CA . GLY B 1 52 ? 11.484 -9.266 3.057 1 98.31 52 GLY B CA 1
ATOM 1412 C C . GLY B 1 52 ? 12.008 -10.695 2.98 1 98.31 52 GLY B C 1
ATOM 1413 O O . GLY B 1 52 ? 12.734 -11.141 3.869 1 98.31 52 GLY B O 1
ATOM 1414 N N . MET B 1 53 ? 11.625 -11.375 2.006 1 98.31 53 MET B N 1
ATOM 1415 C CA . MET B 1 53 ? 12.086 -12.742 1.806 1 98.31 53 MET B CA 1
ATOM 1416 C C . MET B 1 53 ? 13.594 -12.789 1.584 1 98.31 53 MET B C 1
ATOM 1418 O O . MET B 1 53 ? 14.266 -13.711 2.053 1 98.31 53 MET B O 1
ATOM 1422 N N . ARG B 1 54 ? 14.086 -11.805 0.827 1 98.12 54 ARG B N 1
ATOM 1423 C CA . ARG B 1 54 ? 15.531 -11.719 0.65 1 98.12 54 ARG B CA 1
ATOM 1424 C C . ARG B 1 54 ? 16.234 -11.5 1.985 1 98.12 54 ARG B C 1
ATOM 1426 O O . ARG B 1 54 ? 17.219 -12.164 2.287 1 98.12 54 ARG B O 1
ATOM 1433 N N . ARG B 1 55 ? 15.781 -10.586 2.736 1 97.19 55 ARG B N 1
ATOM 1434 C CA . ARG B 1 55 ? 16.344 -10.289 4.047 1 97.19 55 ARG B CA 1
ATOM 1435 C C . ARG B 1 55 ? 16.344 -11.523 4.941 1 97.19 55 ARG B C 1
ATOM 1437 O O . ARG B 1 55 ? 17.281 -11.742 5.715 1 97.19 55 ARG B O 1
ATOM 1444 N N . ALA B 1 56 ? 15.312 -12.344 4.836 1 97.5 56 ALA B N 1
ATOM 1445 C CA . ALA B 1 56 ? 15.148 -13.547 5.641 1 97.5 56 ALA B CA 1
ATOM 1446 C C . ALA B 1 56 ? 15.977 -14.703 5.078 1 97.5 56 ALA B C 1
ATOM 1448 O O . ALA B 1 56 ? 15.945 -15.812 5.605 1 97.5 56 ALA B O 1
ATOM 1449 N N . GLY B 1 57 ? 16.625 -14.508 3.994 1 97.56 57 GLY B N 1
ATOM 1450 C CA . GLY B 1 57 ? 17.484 -15.508 3.387 1 97.56 57 GLY B CA 1
ATOM 1451 C C . GLY B 1 57 ? 16.719 -16.531 2.57 1 97.56 57 GLY B C 1
ATOM 1452 O O . GLY B 1 57 ? 17.25 -17.578 2.207 1 97.56 57 GLY B O 1
ATOM 1453 N N . LYS B 1 58 ? 15.477 -16.234 2.197 1 98 58 LYS B N 1
ATOM 1454 C CA . LYS B 1 58 ? 14.633 -17.156 1.451 1 98 58 LYS B CA 1
ATOM 1455 C C . LYS B 1 58 ? 14.828 -16.984 -0.053 1 98 58 LYS B C 1
ATOM 1457 O O . LYS B 1 58 ? 14.531 -17.906 -0.83 1 98 58 LYS B O 1
ATOM 1462 N N . LEU B 1 59 ? 15.219 -15.828 -0.427 1 98.31 59 LEU B N 1
ATOM 1463 C CA . LEU B 1 59 ? 15.516 -15.523 -1.821 1 98.31 59 LEU B CA 1
ATOM 1464 C C . LEU B 1 59 ? 16.891 -14.867 -1.95 1 98.31 59 LEU B C 1
ATOM 1466 O O . LEU B 1 59 ? 17.281 -14.07 -1.097 1 98.31 59 LEU B O 1
ATOM 1470 N N . THR B 1 60 ? 17.531 -15.211 -2.967 1 97.69 60 THR B N 1
ATOM 1471 C CA . THR B 1 60 ? 18.734 -14.469 -3.334 1 97.69 60 THR B CA 1
ATOM 1472 C C . THR B 1 60 ? 18.375 -13.156 -4.023 1 97.69 60 THR B C 1
ATOM 1474 O O . THR B 1 60 ? 17.234 -12.953 -4.43 1 97.69 60 THR B O 1
ATOM 1477 N N . GLU B 1 61 ? 19.375 -12.258 -4.082 1 96.06 61 GLU B N 1
ATOM 1478 C CA . GLU B 1 61 ? 19.172 -11 -4.801 1 96.06 61 GLU B CA 1
ATOM 1479 C C . GLU B 1 61 ? 18.734 -11.258 -6.242 1 96.06 61 GLU B C 1
ATOM 1481 O O . GLU B 1 61 ? 17.844 -10.578 -6.754 1 96.06 61 GLU B O 1
ATOM 1486 N N . ARG B 1 62 ? 19.359 -12.234 -6.852 1 97 62 ARG B N 1
ATOM 1487 C CA . ARG B 1 62 ? 19.047 -12.562 -8.234 1 97 62 ARG B CA 1
ATOM 1488 C C . ARG B 1 62 ? 17.625 -13.078 -8.367 1 97 62 ARG B C 1
ATOM 1490 O O . ARG B 1 62 ? 16.922 -12.742 -9.32 1 97 62 ARG B O 1
ATOM 1497 N N . GLU B 1 63 ? 17.172 -13.891 -7.438 1 97.81 63 GLU B N 1
ATOM 1498 C CA . GLU B 1 63 ? 15.812 -14.414 -7.449 1 97.81 63 GLU B CA 1
ATOM 1499 C C . GLU B 1 63 ? 14.789 -13.289 -7.273 1 97.81 63 GLU B C 1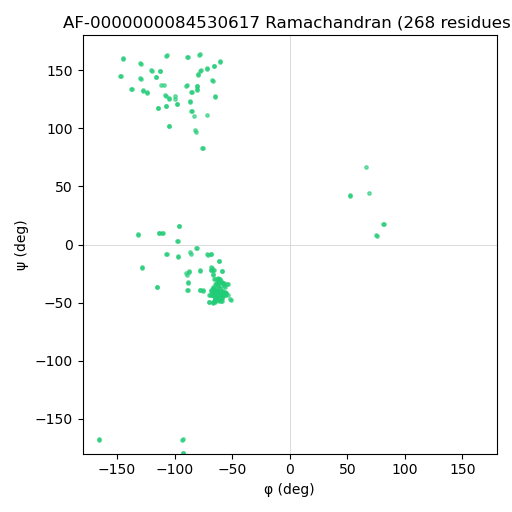
ATOM 1501 O O . GLU B 1 63 ? 13.734 -13.297 -7.91 1 97.81 63 GLU B O 1
ATOM 1506 N N . VAL B 1 64 ? 15.125 -12.352 -6.434 1 98.19 64 VAL B N 1
ATOM 1507 C CA . VAL B 1 64 ? 14.25 -11.195 -6.227 1 98.19 64 VAL B CA 1
ATOM 1508 C C . VAL B 1 64 ? 14.148 -10.391 -7.52 1 98.19 64 VAL B C 1
ATOM 1510 O O . VAL B 1 64 ? 13.055 -10.039 -7.957 1 98.19 64 VAL B O 1
ATOM 1513 N N . ASP B 1 65 ? 15.281 -10.156 -8.141 1 95.88 65 ASP B N 1
ATOM 1514 C CA . ASP B 1 65 ? 15.289 -9.391 -9.375 1 95.88 65 ASP B CA 1
ATOM 1515 C C . ASP B 1 65 ? 14.477 -10.094 -10.461 1 95.88 65 ASP B C 1
ATOM 1517 O O . ASP B 1 65 ? 13.719 -9.445 -11.195 1 95.88 65 ASP B O 1
ATOM 1521 N N . ARG B 1 66 ? 14.609 -11.359 -10.539 1 96.94 66 ARG B N 1
ATOM 1522 C CA . ARG B 1 66 ? 13.852 -12.133 -11.516 1 96.94 66 ARG B CA 1
ATOM 1523 C C . ARG B 1 66 ? 12.352 -12.055 -11.234 1 96.94 66 ARG B C 1
ATOM 1525 O O . ARG B 1 66 ? 11.547 -11.938 -12.164 1 96.94 66 ARG B O 1
ATOM 1532 N N . ALA B 1 67 ? 12.047 -12.141 -10.008 1 98.12 67 ALA B N 1
ATOM 1533 C CA . ALA B 1 67 ? 10.633 -12.078 -9.625 1 98.12 67 ALA B CA 1
ATOM 1534 C C . ALA B 1 67 ? 10.031 -10.711 -9.953 1 98.12 67 ALA B C 1
ATOM 1536 O O . ALA B 1 67 ? 8.906 -10.633 -10.453 1 98.12 67 ALA B O 1
ATOM 1537 N N . VAL B 1 68 ? 10.758 -9.648 -9.719 1 97.12 68 VAL B N 1
ATOM 1538 C CA . VAL B 1 68 ? 10.281 -8.297 -10 1 97.12 68 VAL B CA 1
ATOM 1539 C C . VAL B 1 68 ? 10.125 -8.102 -11.508 1 97.12 68 VAL B C 1
ATOM 1541 O O . VAL B 1 68 ? 9.148 -7.516 -11.969 1 97.12 68 VAL B O 1
ATOM 1544 N N . GLU B 1 69 ? 11.039 -8.602 -12.242 1 96.25 69 GLU B N 1
ATOM 1545 C CA . GLU B 1 69 ? 10.953 -8.508 -13.695 1 96.25 69 GLU B CA 1
ATOM 1546 C C . GLU B 1 69 ? 9.742 -9.281 -14.219 1 96.25 69 GLU B C 1
ATOM 1548 O O . GLU B 1 69 ? 9.016 -8.789 -15.086 1 96.25 69 GLU B O 1
ATOM 1553 N N . ALA B 1 70 ? 9.586 -10.477 -13.711 1 97.44 70 ALA B N 1
ATOM 1554 C CA . ALA B 1 70 ? 8.414 -11.266 -14.086 1 97.44 70 ALA B CA 1
ATOM 1555 C C . ALA B 1 70 ? 7.121 -10.531 -13.727 1 97.44 70 ALA B C 1
ATOM 1557 O O . ALA B 1 70 ? 6.184 -10.492 -14.523 1 97.44 70 ALA B O 1
ATOM 1558 N N . TYR B 1 71 ? 7.094 -9.961 -12.609 1 97.94 71 TYR B N 1
ATOM 1559 C CA . TYR B 1 71 ? 5.926 -9.219 -12.148 1 97.94 71 TYR B CA 1
ATOM 1560 C C . TYR B 1 71 ? 5.621 -8.055 -13.086 1 97.94 71 TYR B C 1
ATOM 1562 O O . TYR B 1 71 ? 4.465 -7.828 -13.445 1 97.94 71 TYR B O 1
ATOM 1570 N N . ARG B 1 72 ? 6.594 -7.312 -13.445 1 95.19 72 ARG B N 1
ATOM 1571 C CA . ARG B 1 72 ? 6.426 -6.152 -14.312 1 95.19 72 ARG B CA 1
ATOM 1572 C C . ARG B 1 72 ? 5.824 -6.555 -15.656 1 95.19 72 ARG B C 1
ATOM 1574 O O . ARG B 1 72 ? 5.137 -5.758 -16.297 1 95.19 72 ARG B O 1
ATOM 1581 N N . LEU B 1 73 ? 5.969 -7.777 -16.016 1 95.44 73 LEU B N 1
ATOM 1582 C CA . LEU B 1 73 ? 5.547 -8.242 -17.328 1 95.44 73 LEU B CA 1
ATOM 1583 C C . LEU B 1 73 ? 4.164 -8.883 -17.266 1 95.44 73 LEU B C 1
ATOM 1585 O O . LEU B 1 73 ? 3.557 -9.164 -18.297 1 95.44 73 LEU B O 1
ATOM 1589 N N . LEU B 1 74 ? 3.693 -9.102 -16.078 1 96 74 LEU B N 1
ATOM 1590 C CA . LEU B 1 74 ? 2.385 -9.734 -15.945 1 96 74 LEU B CA 1
ATOM 1591 C C . LEU B 1 74 ? 1.288 -8.828 -16.5 1 96 74 LEU B C 1
ATOM 1593 O O . LEU B 1 74 ? 1.219 -7.648 -16.156 1 96 74 LEU B O 1
ATOM 1597 N N . PRO B 1 75 ? 0.508 -9.398 -17.391 1 96.06 75 PRO B N 1
ATOM 1598 C CA . PRO B 1 75 ? -0.61 -8.609 -17.922 1 96.06 75 PRO B CA 1
ATOM 1599 C C . PRO B 1 75 ? -1.769 -8.492 -16.922 1 96.06 75 PRO B C 1
ATOM 1601 O O . PRO B 1 75 ? -2.736 -9.258 -17.016 1 96.06 75 PRO B O 1
ATOM 1604 N N . VAL B 1 76 ? -1.683 -7.602 -16.047 1 97.31 76 VAL B N 1
ATOM 1605 C CA . VAL B 1 76 ? -2.736 -7.406 -15.062 1 97.31 76 VAL B CA 1
ATOM 1606 C C . VAL B 1 76 ? -3.365 -6.027 -15.242 1 97.31 76 VAL B C 1
ATOM 1608 O O . VAL B 1 76 ? -2.703 -5.09 -15.695 1 97.31 76 VAL B O 1
ATOM 1611 N N . ALA B 1 77 ? -4.621 -5.98 -15.016 1 97.94 77 ALA B N 1
ATOM 1612 C CA . ALA B 1 77 ? -5.324 -4.703 -14.961 1 97.94 77 ALA B CA 1
ATOM 1613 C C . ALA B 1 77 ? -5.238 -4.094 -13.562 1 97.94 77 ALA B C 1
ATOM 1615 O O . ALA B 1 77 ? -5.797 -4.637 -12.609 1 97.94 77 ALA B O 1
ATOM 1616 N N . ARG B 1 78 ? -4.598 -2.986 -13.43 1 97.44 78 ARG B N 1
ATOM 1617 C CA . ARG B 1 78 ? -4.449 -2.291 -12.148 1 97.44 78 ARG B CA 1
ATOM 1618 C C . ARG B 1 78 ? -5.594 -1.313 -11.922 1 97.44 78 ARG B C 1
ATOM 1620 O O . ARG B 1 78 ? -5.992 -0.586 -12.836 1 97.44 78 ARG B O 1
ATOM 1627 N N . HIS B 1 79 ? -6.082 -1.328 -10.711 1 97.75 79 HIS B N 1
ATOM 1628 C CA . HIS B 1 79 ? -7.207 -0.477 -10.344 1 97.75 79 HIS B CA 1
ATOM 1629 C C . HIS B 1 79 ? -6.891 0.354 -9.109 1 97.75 79 HIS B C 1
ATOM 1631 O O . HIS B 1 79 ? -6.371 -0.172 -8.117 1 97.75 79 HIS B O 1
ATOM 1637 N N . GLU B 1 80 ? -7.199 1.662 -9.18 1 94.38 80 GLU B N 1
ATOM 1638 C CA . GLU B 1 80 ? -7.305 2.436 -7.949 1 94.38 80 GLU B CA 1
ATOM 1639 C C . GLU B 1 80 ? -8.562 2.062 -7.172 1 94.38 80 GLU B C 1
ATOM 1641 O O . GLU B 1 80 ? -9.578 1.688 -7.762 1 94.38 80 GLU B O 1
ATOM 1646 N N . THR B 1 81 ? -8.477 2.23 -5.801 1 94.56 81 THR B N 1
ATOM 1647 C CA . THR B 1 81 ? -9.609 1.7 -5.047 1 94.56 81 THR B CA 1
ATOM 1648 C C . THR B 1 81 ? -10.117 2.727 -4.039 1 94.56 81 THR B C 1
ATOM 1650 O O . THR B 1 81 ? -10.953 2.41 -3.193 1 94.56 81 THR B O 1
ATOM 1653 N N . LEU B 1 82 ? -9.594 3.945 -4.113 1 93.94 82 LEU B N 1
ATOM 1654 C CA . LEU B 1 82 ? -10.031 4.961 -3.16 1 93.94 82 LEU B CA 1
ATOM 1655 C C . LEU B 1 82 ? -11.539 5.16 -3.227 1 93.94 82 LEU B C 1
ATOM 1657 O O . LEU B 1 82 ? -12.18 5.414 -2.205 1 93.94 82 LEU B O 1
ATOM 1661 N N . HIS B 1 83 ? -12.125 5.004 -4.426 1 94.94 83 HIS B N 1
ATOM 1662 C CA . HIS B 1 83 ? -13.555 5.199 -4.605 1 94.94 83 HIS B CA 1
ATOM 1663 C C . HIS B 1 83 ? -14.352 4.062 -3.963 1 94.94 83 HIS B C 1
ATOM 1665 O O . HIS B 1 83 ? -15.562 4.168 -3.801 1 94.94 83 HIS B O 1
ATOM 1671 N N . LEU B 1 84 ? -13.727 3.006 -3.496 1 97.69 84 LEU B N 1
ATOM 1672 C CA . LEU B 1 84 ? -14.375 1.873 -2.846 1 97.69 84 LEU B CA 1
ATOM 1673 C C . LEU B 1 84 ? -14.336 2.021 -1.329 1 97.69 84 LEU B C 1
ATOM 1675 O O . LEU B 1 84 ? -14.57 1.055 -0.601 1 97.69 84 LEU B O 1
ATOM 1679 N N . TRP B 1 85 ? -14.07 3.164 -0.87 1 96.69 85 TRP B N 1
ATOM 1680 C CA . TRP B 1 85 ? -13.852 3.475 0.54 1 96.69 85 TRP B CA 1
ATOM 1681 C C . TRP B 1 85 ? -15 2.951 1.397 1 96.69 85 TRP B C 1
ATOM 1683 O O . TRP B 1 85 ? -14.773 2.352 2.451 1 96.69 85 TRP B O 1
ATOM 1693 N N . SER B 1 86 ? -16.266 3.186 1.004 1 97.06 86 SER B N 1
ATOM 1694 C CA . SER B 1 86 ? -17.406 2.797 1.823 1 97.06 86 SER B CA 1
ATOM 1695 C C . SER B 1 86 ? -17.406 1.297 2.096 1 97.06 86 SER B C 1
ATOM 1697 O O . SER B 1 86 ? -17.672 0.865 3.219 1 97.06 86 SER B O 1
ATOM 1699 N N . ARG B 1 87 ? -17.062 0.53 1.104 1 98.31 87 ARG B N 1
ATOM 1700 C CA . ARG B 1 87 ? -17.031 -0.916 1.294 1 98.31 87 ARG B CA 1
ATOM 1701 C C . ARG B 1 87 ? -15.812 -1.337 2.107 1 98.31 87 ARG B C 1
ATOM 1703 O O . ARG B 1 87 ? -15.906 -2.215 2.969 1 98.31 87 ARG B O 1
ATOM 1710 N N . VAL B 1 88 ? -14.664 -0.717 1.863 1 98.25 88 VAL B N 1
ATOM 1711 C CA . VAL B 1 88 ? -13.453 -0.993 2.637 1 98.25 88 VAL B CA 1
ATOM 1712 C C . VAL B 1 88 ? -13.719 -0.717 4.117 1 98.25 88 VAL B C 1
ATOM 1714 O O . VAL B 1 88 ? -13.359 -1.524 4.977 1 98.25 88 VAL B O 1
ATOM 1717 N N . GLN B 1 89 ? -14.391 0.387 4.359 1 97.62 89 GLN B N 1
ATOM 1718 C CA . GLN B 1 89 ? -14.734 0.739 5.734 1 97.62 89 GLN B CA 1
ATOM 1719 C C . GLN B 1 89 ? -15.625 -0.328 6.367 1 97.62 89 GLN B C 1
ATOM 1721 O O . GLN B 1 89 ? -15.391 -0.741 7.508 1 97.62 89 GLN B O 1
ATOM 1726 N N . ALA B 1 90 ? -16.609 -0.781 5.695 1 97.5 90 ALA B N 1
ATOM 1727 C CA . ALA B 1 90 ? -17.516 -1.809 6.199 1 97.5 90 ALA B CA 1
ATOM 1728 C C . ALA B 1 90 ? -16.781 -3.113 6.469 1 97.5 90 ALA B C 1
ATOM 1730 O O . ALA B 1 90 ? -17.031 -3.787 7.469 1 97.5 90 ALA B O 1
ATOM 1731 N N . LEU B 1 91 ? -15.828 -3.424 5.672 1 98.38 91 LEU B N 1
ATOM 1732 C CA . LEU B 1 91 ? -15.102 -4.688 5.762 1 98.38 91 LEU B CA 1
ATOM 1733 C C . LEU B 1 91 ? -14.086 -4.645 6.895 1 98.38 91 LEU B C 1
ATOM 1735 O O . LEU B 1 91 ? -13.648 -5.691 7.383 1 98.38 91 LEU B O 1
ATOM 1739 N N . HIS B 1 92 ? -13.688 -3.436 7.262 1 97.44 92 HIS B N 1
ATOM 1740 C CA . HIS B 1 92 ? -12.617 -3.262 8.234 1 97.44 92 HIS B CA 1
ATOM 1741 C C . HIS B 1 92 ? -13.047 -3.729 9.617 1 97.44 92 HIS B C 1
ATOM 1743 O O . HIS B 1 92 ? -12.203 -3.961 10.484 1 97.44 92 HIS B O 1
ATOM 1749 N N . ALA B 1 93 ? -14.297 -4.051 9.812 1 95.62 93 ALA B N 1
ATOM 1750 C CA . ALA B 1 93 ? -14.758 -4.676 11.047 1 95.62 93 ALA B CA 1
ATOM 1751 C C . ALA B 1 93 ? -14.211 -6.094 11.188 1 95.62 93 ALA B C 1
ATOM 1753 O O . ALA B 1 93 ? -14.062 -6.602 12.297 1 95.62 93 ALA B O 1
ATOM 1754 N N . ASN B 1 94 ? -13.82 -6.703 10.07 1 96.88 94 ASN B N 1
ATOM 1755 C CA . ASN B 1 94 ? -13.461 -8.117 10.07 1 96.88 94 ASN B CA 1
ATOM 1756 C C . ASN B 1 94 ? -12.094 -8.344 9.43 1 96.88 94 ASN B C 1
ATOM 1758 O O . ASN B 1 94 ? -11.461 -9.375 9.664 1 96.88 94 ASN B O 1
ATOM 1762 N N . LEU B 1 95 ? -11.648 -7.34 8.625 1 98.19 95 LEU B N 1
ATOM 1763 C CA . LEU B 1 95 ? -10.422 -7.477 7.844 1 98.19 95 LEU B CA 1
ATOM 1764 C C . LEU B 1 95 ? -9.508 -6.273 8.047 1 98.19 95 LEU B C 1
ATOM 1766 O O . LEU B 1 95 ? -9.977 -5.184 8.375 1 98.19 95 LEU B O 1
ATOM 1770 N N . SER B 1 96 ? -8.18 -6.512 7.809 1 97.81 96 SER B N 1
ATOM 1771 C CA . SER B 1 96 ? -7.324 -5.336 7.707 1 97.81 96 SER B CA 1
ATOM 1772 C C . SER B 1 96 ? -7.754 -4.434 6.559 1 97.81 96 SER B C 1
ATOM 1774 O O . SER B 1 96 ? -8.43 -4.879 5.629 1 97.81 96 SER B O 1
ATOM 1776 N N . ALA B 1 97 ? -7.398 -3.182 6.617 1 97.75 97 ALA B N 1
ATOM 1777 C CA . ALA B 1 97 ? -7.699 -2.26 5.527 1 97.75 97 ALA B CA 1
ATOM 1778 C C . ALA B 1 97 ? -7.09 -2.748 4.215 1 97.75 97 ALA B C 1
ATOM 1780 O O . ALA B 1 97 ? -7.676 -2.57 3.145 1 97.75 97 ALA B O 1
ATOM 1781 N N . TYR B 1 98 ? -5.949 -3.381 4.266 1 98.38 98 TYR B N 1
ATOM 1782 C CA . TYR B 1 98 ? -5.262 -3.887 3.084 1 98.38 98 TYR B CA 1
ATOM 1783 C C . TYR B 1 98 ? -6.012 -5.07 2.482 1 98.38 98 TYR B C 1
ATOM 1785 O O . TYR B 1 98 ? -6.324 -5.07 1.289 1 98.38 98 TYR B O 1
ATOM 1793 N N . ASP B 1 99 ? -6.355 -6.031 3.328 1 98.62 99 ASP B N 1
ATOM 1794 C CA . ASP B 1 99 ? -7.137 -7.164 2.838 1 98.62 99 ASP B CA 1
ATOM 1795 C C . ASP B 1 99 ? -8.484 -6.699 2.279 1 98.62 99 ASP B C 1
ATOM 1797 O O . ASP B 1 99 ? -8.953 -7.219 1.264 1 98.62 99 ASP B O 1
ATOM 1801 N N . ALA B 1 100 ? -9.07 -5.715 2.916 1 98.75 100 ALA B N 1
ATOM 1802 C CA . ALA B 1 100 ? -10.367 -5.176 2.516 1 98.75 100 ALA B CA 1
ATOM 1803 C C . ALA B 1 100 ? -10.305 -4.59 1.108 1 98.75 100 ALA B C 1
ATOM 1805 O O . ALA B 1 100 ? -11.281 -4.648 0.361 1 98.75 100 ALA B O 1
ATOM 1806 N N . GLN B 1 101 ? -9.156 -4.023 0.724 1 98.69 101 GLN B N 1
ATOM 1807 C CA . GLN B 1 101 ? -8.992 -3.469 -0.615 1 98.69 101 GLN B CA 1
ATOM 1808 C C . GLN B 1 101 ? -9.203 -4.539 -1.684 1 98.69 101 GLN B C 1
ATOM 1810 O O . GLN B 1 101 ? -9.883 -4.301 -2.686 1 98.69 101 GLN B O 1
ATOM 1815 N N . TYR B 1 102 ? -8.617 -5.648 -1.481 1 98.88 102 TYR B N 1
ATOM 1816 C CA . TYR B 1 102 ? -8.711 -6.73 -2.453 1 98.88 102 TYR B CA 1
ATOM 1817 C C . TYR B 1 102 ? -10.133 -7.27 -2.529 1 98.88 102 TYR B C 1
ATOM 1819 O O . TYR B 1 102 ? -10.656 -7.508 -3.621 1 98.88 102 TYR B O 1
ATOM 1827 N N . VAL B 1 103 ? -10.766 -7.449 -1.4 1 98.88 103 VAL B N 1
ATOM 1828 C CA . VAL B 1 103 ? -12.125 -7.969 -1.352 1 98.88 103 VAL B CA 1
ATOM 1829 C C . VAL B 1 103 ? -13.078 -6.973 -2.01 1 98.88 103 VAL B C 1
ATOM 1831 O O . VAL B 1 103 ? -13.898 -7.352 -2.848 1 98.88 103 VAL B O 1
ATOM 1834 N N . ALA B 1 104 ? -12.984 -5.699 -1.677 1 98.88 104 ALA B N 1
ATOM 1835 C CA . ALA B 1 104 ? -13.852 -4.672 -2.254 1 98.88 104 ALA B CA 1
ATOM 1836 C C . ALA B 1 104 ? -13.719 -4.633 -3.773 1 98.88 104 ALA B C 1
ATOM 1838 O O . ALA B 1 104 ? -14.719 -4.512 -4.488 1 98.88 104 ALA B O 1
ATOM 1839 N N . LEU B 1 105 ? -12.516 -4.73 -4.266 1 98.88 105 LEU B N 1
ATOM 1840 C CA . LEU B 1 105 ? -12.305 -4.719 -5.707 1 98.88 105 LEU B CA 1
ATOM 1841 C C . LEU B 1 105 ? -12.93 -5.949 -6.355 1 98.88 105 LEU B C 1
ATOM 1843 O O . LEU B 1 105 ? -13.594 -5.844 -7.387 1 98.88 105 LEU B O 1
ATOM 1847 N N . ALA B 1 106 ? -12.641 -7.137 -5.746 1 98.88 106 ALA B N 1
ATOM 1848 C CA . ALA B 1 106 ? -13.203 -8.367 -6.293 1 98.88 106 ALA B CA 1
ATOM 1849 C C . ALA B 1 106 ? -14.727 -8.281 -6.359 1 98.88 106 ALA B C 1
ATOM 1851 O O . ALA B 1 106 ? -15.328 -8.68 -7.363 1 98.88 106 ALA B O 1
ATOM 1852 N N . GLU B 1 107 ? -15.367 -7.785 -5.363 1 98.88 107 GLU B N 1
ATOM 1853 C CA . GLU B 1 107 ? -16.812 -7.617 -5.352 1 98.88 107 GLU B CA 1
ATOM 1854 C C . GLU B 1 107 ? -17.266 -6.645 -6.438 1 98.88 107 GLU B C 1
ATOM 1856 O O . GLU B 1 107 ? -18.219 -6.922 -7.168 1 98.88 107 GLU B O 1
ATOM 1861 N N . ALA B 1 108 ? -16.609 -5.543 -6.578 1 98.69 108 ALA B N 1
ATOM 1862 C CA . ALA B 1 108 ? -16.969 -4.516 -7.547 1 98.69 108 ALA B CA 1
ATOM 1863 C C . ALA B 1 108 ? -16.891 -5.055 -8.969 1 98.69 108 ALA B C 1
ATOM 1865 O O . ALA B 1 108 ? -17.688 -4.664 -9.836 1 98.69 108 ALA B O 1
ATOM 1866 N N . LEU B 1 109 ? -15.977 -5.957 -9.18 1 98.56 109 LEU B N 1
ATOM 1867 C CA . LEU B 1 109 ? -15.75 -6.48 -10.516 1 98.56 109 LEU B CA 1
ATOM 1868 C C . LEU B 1 109 ? -16.484 -7.805 -10.719 1 98.56 109 LEU B C 1
ATOM 1870 O O . LEU B 1 109 ? -16.328 -8.461 -11.75 1 98.56 109 LEU B O 1
ATOM 1874 N N . ALA B 1 110 ? -17.234 -8.219 -9.688 1 98.38 110 ALA B N 1
ATOM 1875 C CA . ALA B 1 110 ? -17.875 -9.531 -9.719 1 98.38 110 ALA B CA 1
ATOM 1876 C C . ALA B 1 110 ? -16.859 -10.633 -10.031 1 98.38 110 ALA B C 1
ATOM 1878 O O . ALA B 1 110 ? -17.109 -11.508 -10.852 1 98.38 110 ALA B O 1
ATOM 1879 N N . ALA B 1 111 ? -15.711 -10.484 -9.391 1 98.81 111 ALA B N 1
ATOM 1880 C CA . ALA B 1 111 ? -14.594 -11.383 -9.641 1 98.81 111 ALA B CA 1
ATOM 1881 C C . ALA B 1 111 ? -14.383 -12.344 -8.477 1 98.81 111 ALA B C 1
ATOM 1883 O O . ALA B 1 111 ? -14.906 -12.125 -7.379 1 98.81 111 ALA B O 1
ATOM 1884 N N . THR B 1 112 ? -13.656 -13.406 -8.711 1 98.75 112 THR B N 1
ATOM 1885 C CA . THR B 1 112 ? -13.148 -14.297 -7.676 1 98.75 112 THR B CA 1
ATOM 1886 C C . THR B 1 112 ? -11.828 -13.781 -7.113 1 98.75 112 THR B C 1
ATOM 1888 O O . THR B 1 112 ? -10.953 -13.352 -7.863 1 98.75 112 THR B O 1
ATOM 1891 N N . LEU B 1 113 ? -11.734 -13.734 -5.785 1 98.88 113 LEU B N 1
ATOM 1892 C CA . LEU B 1 113 ? -10.461 -13.391 -5.16 1 98.88 113 LEU B CA 1
ATOM 1893 C C . LEU B 1 113 ? -9.594 -14.625 -4.969 1 98.88 113 LEU B C 1
ATOM 1895 O O . LEU B 1 113 ? -10.039 -15.617 -4.375 1 98.88 113 LEU B O 1
ATOM 1899 N N . ILE B 1 114 ? -8.43 -14.578 -5.512 1 98.81 114 ILE B N 1
ATOM 1900 C CA . ILE B 1 114 ? -7.414 -15.602 -5.297 1 98.81 114 ILE B CA 1
ATOM 1901 C C . ILE B 1 114 ? -6.441 -15.141 -4.215 1 98.81 114 ILE B C 1
ATOM 1903 O O . ILE B 1 114 ? -5.809 -14.094 -4.348 1 98.81 114 ILE B O 1
ATOM 1907 N N . THR B 1 115 ? -6.332 -15.883 -3.154 1 98.69 115 THR B N 1
ATOM 1908 C CA . THR B 1 115 ? -5.516 -15.508 -2.004 1 98.69 115 THR B CA 1
ATOM 1909 C C . THR B 1 115 ? -4.867 -16.734 -1.38 1 98.69 115 THR B C 1
ATOM 1911 O O . THR B 1 115 ? -5.258 -17.875 -1.674 1 98.69 115 THR B O 1
ATOM 1914 N N . SER B 1 116 ? -3.795 -16.516 -0.609 1 98.12 116 SER B N 1
ATOM 1915 C CA . SER B 1 116 ? -3.23 -17.562 0.219 1 98.12 116 SER B CA 1
ATOM 1916 C C . SER B 1 116 ? -3.467 -17.297 1.701 1 98.12 116 SER B C 1
ATOM 1918 O O . SER B 1 116 ? -2.828 -17.906 2.559 1 98.12 116 SER B O 1
ATOM 1920 N N . ASP B 1 117 ? -4.273 -16.344 2.018 1 97.75 117 ASP B N 1
ATOM 1921 C CA . ASP B 1 117 ? -4.645 -16.031 3.393 1 97.75 117 ASP B CA 1
ATOM 1922 C C . ASP B 1 117 ? -6.062 -16.5 3.703 1 97.75 117 ASP B C 1
ATOM 1924 O O . ASP B 1 117 ? -7.035 -15.797 3.424 1 97.75 117 ASP B O 1
ATOM 1928 N N . ALA B 1 118 ? -6.156 -17.578 4.363 1 97.62 118 ALA B N 1
ATOM 1929 C CA . ALA B 1 118 ? -7.438 -18.219 4.652 1 97.62 118 ALA B CA 1
ATOM 1930 C C . ALA B 1 118 ? -8.273 -17.375 5.613 1 97.62 118 ALA B C 1
ATOM 1932 O O . ALA B 1 118 ? -9.484 -17.562 5.711 1 97.62 118 ALA B O 1
ATOM 1933 N N . ARG B 1 119 ? -7.664 -16.5 6.324 1 97.06 119 ARG B N 1
ATOM 1934 C CA . ARG B 1 119 ? -8.383 -15.664 7.273 1 97.06 119 ARG B CA 1
ATOM 1935 C C . ARG B 1 119 ? -9.398 -14.781 6.559 1 97.06 119 ARG B C 1
ATOM 1937 O O . ARG B 1 119 ? -10.422 -14.406 7.145 1 97.06 119 ARG B O 1
ATOM 1944 N N . ILE B 1 120 ? -9.094 -14.43 5.289 1 98.31 120 ILE B N 1
ATOM 1945 C CA . ILE B 1 120 ? -10.008 -13.578 4.527 1 98.31 120 ILE B CA 1
ATOM 1946 C C . ILE B 1 120 ? -11.32 -14.32 4.293 1 98.31 120 ILE B C 1
ATOM 1948 O O . ILE B 1 120 ? -12.398 -13.773 4.531 1 98.31 120 ILE B O 1
ATOM 1952 N N . GLU B 1 121 ? -11.242 -15.562 3.91 1 97.62 121 GLU B N 1
ATOM 1953 C CA . GLU B 1 121 ? -12.445 -16.359 3.709 1 97.62 121 GLU B CA 1
ATOM 1954 C C . GLU B 1 121 ? -13.156 -16.625 5.031 1 97.62 121 GLU B C 1
ATOM 1956 O O . GLU B 1 121 ? -14.383 -16.516 5.113 1 97.62 121 GLU B O 1
ATOM 1961 N N . ARG B 1 122 ? -12.406 -16.938 6.035 1 97.25 122 ARG B N 1
ATOM 1962 C CA . ARG B 1 122 ? -12.961 -17.344 7.324 1 97.25 122 ARG B CA 1
ATOM 1963 C C . ARG B 1 122 ? -13.695 -16.188 7.992 1 97.25 122 ARG B C 1
ATOM 1965 O O . ARG B 1 122 ? -14.594 -16.406 8.812 1 97.25 122 ARG B O 1
ATOM 1972 N N . SER B 1 123 ? -13.297 -14.984 7.641 1 97.06 123 SER B N 1
ATOM 1973 C CA . SER B 1 123 ? -13.938 -13.82 8.242 1 97.06 123 SER B CA 1
ATOM 1974 C C . SER B 1 123 ? -15.43 -13.781 7.922 1 97.06 123 SER B C 1
ATOM 1976 O O . SER B 1 123 ? -16.219 -13.18 8.656 1 97.06 123 SER B O 1
ATOM 1978 N N . GLY B 1 124 ? -15.805 -14.328 6.762 1 97.38 124 GLY B N 1
ATOM 1979 C CA . GLY B 1 124 ? -17.188 -14.344 6.328 1 97.38 124 GLY B CA 1
ATOM 1980 C C . GLY B 1 124 ? -17.688 -13 5.84 1 97.38 124 GLY B C 1
ATOM 1981 O O . GLY B 1 124 ? -18.859 -12.844 5.504 1 97.38 124 GLY B O 1
ATOM 1982 N N . ALA B 1 125 ? -16.844 -12.062 5.703 1 97.31 125 ALA B N 1
ATOM 1983 C CA . ALA B 1 125 ? -17.234 -10.688 5.406 1 97.31 125 ALA B CA 1
ATOM 1984 C C . ALA B 1 125 ? -17.359 -10.461 3.904 1 97.31 125 ALA B C 1
ATOM 1986 O O . ALA B 1 125 ? -18.078 -9.562 3.467 1 97.31 125 ALA B O 1
ATOM 1987 N N . ALA B 1 126 ? -16.703 -11.273 3.145 1 98.5 126 ALA B N 1
ATOM 1988 C CA . ALA B 1 126 ? -16.641 -11.062 1.699 1 98.5 126 ALA B CA 1
ATOM 1989 C C . ALA B 1 126 ? -17.922 -11.555 1.024 1 98.5 126 ALA B C 1
ATOM 1991 O O . ALA B 1 126 ? -18.5 -12.57 1.421 1 98.5 126 ALA B O 1
ATOM 1992 N N . LYS B 1 127 ? -18.312 -10.883 -0.009 1 98.5 127 LYS B N 1
ATOM 1993 C CA . LYS B 1 127 ? -19.469 -11.273 -0.809 1 98.5 127 LYS B CA 1
ATOM 1994 C C . LYS B 1 127 ? -19.047 -11.852 -2.154 1 98.5 127 LYS B C 1
ATOM 1996 O O . LYS B 1 127 ? -19.875 -12.305 -2.939 1 98.5 127 LYS B O 1
ATOM 2001 N N . CYS B 1 128 ? -17.828 -11.766 -2.463 1 98.69 128 CYS B N 1
ATOM 2002 C CA . CYS B 1 128 ? -17.281 -12.383 -3.662 1 98.69 128 CYS B CA 1
ATOM 2003 C C . CYS B 1 128 ? -16.844 -13.812 -3.379 1 98.69 128 CYS B C 1
ATOM 2005 O O . CYS B 1 128 ? -16.656 -14.195 -2.221 1 98.69 128 CYS B O 1
ATOM 2007 N N . ARG B 1 129 ? -16.703 -14.57 -4.414 1 98.38 129 ARG B N 1
ATOM 2008 C CA . ARG B 1 129 ? -16.078 -15.883 -4.262 1 98.38 129 ARG B CA 1
ATOM 2009 C C . ARG B 1 129 ? -14.609 -15.758 -3.883 1 98.38 129 ARG B C 1
ATOM 2011 O O . ARG B 1 129 ? -13.906 -14.891 -4.402 1 98.38 129 ARG B O 1
ATOM 2018 N N . ILE B 1 130 ? -14.172 -16.641 -2.992 1 98.62 130 ILE B N 1
ATOM 2019 C CA . ILE B 1 130 ? -12.773 -16.656 -2.57 1 98.62 130 ILE B CA 1
ATOM 2020 C C . ILE B 1 130 ? -12.18 -18.031 -2.811 1 98.62 130 ILE B C 1
ATOM 2022 O O . ILE B 1 130 ? -12.797 -19.047 -2.475 1 98.62 130 ILE B O 1
ATOM 2026 N N . GLU B 1 131 ? -11.078 -18.078 -3.416 1 98.44 131 GLU B N 1
ATOM 2027 C CA . GLU B 1 131 ? -10.281 -19.297 -3.557 1 98.44 131 GLU B CA 1
ATOM 2028 C C . GLU B 1 131 ? -8.961 -19.172 -2.805 1 98.44 131 GLU B C 1
ATOM 2030 O O . GLU B 1 131 ? -8.133 -18.312 -3.113 1 98.44 131 GLU B O 1
ATOM 2035 N N . VAL B 1 132 ? -8.781 -20.016 -1.829 1 98.38 132 VAL B N 1
ATOM 2036 C CA . VAL B 1 132 ? -7.59 -19.984 -0.993 1 98.38 132 VAL B CA 1
ATOM 2037 C C . VAL B 1 132 ? -6.602 -21.047 -1.465 1 98.38 132 VAL B C 1
ATOM 2039 O O . VAL B 1 132 ? -6.961 -22.219 -1.599 1 98.38 132 VAL B O 1
ATOM 2042 N N . PHE B 1 133 ? -5.379 -20.594 -1.749 1 98.12 133 PHE B N 1
ATOM 2043 C CA . PHE B 1 133 ? -4.301 -21.5 -2.127 1 98.12 133 PHE B CA 1
ATOM 2044 C C . PHE B 1 133 ? -3.262 -21.594 -1.018 1 98.12 133 PHE B C 1
ATOM 2046 O O . PHE B 1 133 ? -2.752 -20.562 -0.547 1 98.12 133 PHE B O 1
ATOM 2053 N N . GLY B 1 134 ? -2.744 -22.594 -0.641 1 82.56 134 GLY B N 1
ATOM 2054 C CA . GLY B 1 134 ? -1.708 -22.797 0.358 1 82.56 134 GLY B CA 1
ATOM 2055 C C . GLY B 1 134 ? -2.162 -22.453 1.767 1 82.56 134 GLY B C 1
ATOM 2056 O O . GLY B 1 134 ? -2.791 -21.422 1.992 1 82.56 134 GLY B O 1
ATOM 2057 N N . SER B 1 135 ? -3.09 -23.031 2.598 1 65.56 135 SER B N 1
ATOM 2058 C CA . SER B 1 135 ? -3.518 -22.578 3.918 1 65.56 135 SER B CA 1
ATOM 2059 C C . SER B 1 135 ? -2.547 -23.047 5 1 65.56 135 SER B C 1
ATOM 2061 O O . SER B 1 135 ? -2.043 -24.172 4.957 1 65.56 135 SER B O 1
ATOM 2063 N N . ASN B 1 136 ? -1.824 -21.734 5.488 1 47.97 136 ASN B N 1
ATOM 2064 C CA . ASN B 1 136 ? -1.122 -22.047 6.727 1 47.97 136 ASN B CA 1
ATOM 2065 C C . ASN B 1 136 ? -2.088 -22.484 7.824 1 47.97 136 ASN B C 1
ATOM 2067 O O . ASN B 1 136 ? -3.234 -22.031 7.867 1 47.97 136 ASN B O 1
#

Organism: Streptomyces rubellomurinus (strain ATCC 31215) (NCBI:txid359131)

Solvent-accessible surface area (backbone atoms only — not comparable to full-atom values): 14669 Å² total; per-residue (Å²): 131,70,37,46,30,22,54,37,55,66,30,46,49,32,44,60,69,42,85,49,71,64,12,49,52,44,41,52,55,60,67,53,32,74,38,44,34,32,52,57,63,44,65,55,48,45,53,37,52,46,53,47,34,32,75,71,67,76,35,50,73,67,54,40,52,51,33,52,53,53,55,73,66,54,86,59,48,72,35,86,58,73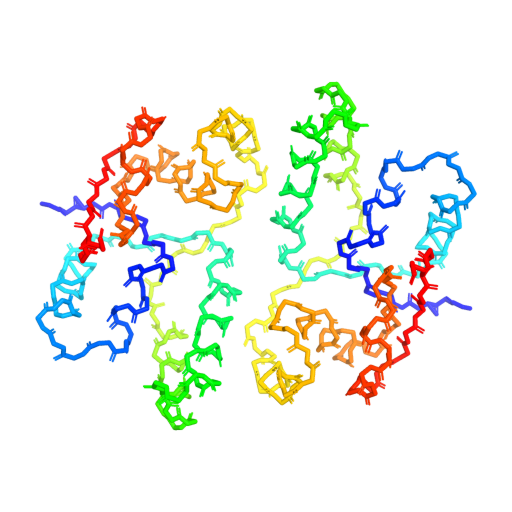,89,44,44,72,54,25,58,64,35,42,80,70,35,54,51,69,60,15,48,52,50,43,49,13,43,75,64,74,11,36,32,36,30,28,55,50,65,62,63,70,53,63,73,63,87,40,53,72,47,72,48,78,69,124,131,70,36,47,30,23,56,38,53,66,31,46,49,32,45,60,71,43,86,48,70,64,12,47,50,45,42,52,55,60,68,55,32,73,38,44,32,32,51,58,62,44,65,55,47,45,52,35,51,46,52,49,34,32,75,71,67,75,34,52,72,67,54,40,52,51,33,53,54,52,55,73,65,52,86,57,48,72,34,87,58,71,90,46,44,72,55,24,58,65,35,42,82,71,34,55,52,71,60,16,50,53,48,44,49,13,44,75,64,74,12,37,32,36,28,28,56,53,65,62,62,70,54,63,74,63,89,40,54,72,47,72,47,70,74,128

Secondary structure (DSSP, 8-state):
--SEEEE-HHHHHHHHH--SHHHHHHHHHHHT-SEEEEETHHHHHHHHHHHHHHHTTSS-HHHHHHHHHHHHH---EEE--GGGHHHHHHHTTTS-HHHHHHHHHHHHTT-EEEES-HHHHHT----S-EEE-S--/--SEEEE-HHHHHHHHH--SHHHHHHHHHHHT-SEEEEETHHHHHHHHHHHHHHHTTSS-HHHHHHHHHHHHHS--EEE--GGGHHHHHHHTTTS-HHHHHHHHHHHHTT-EEEES-HHHHHT----S-EEE-S--

Sequence (272 aa):
MSGTVVVDCSALVHFLVNRDALGLAVRTRVGSADTVAVPTLIDYEIQSALLGMRRAGKLTEREVDRAVEAYRLLPVARHETLHLWSRVQALHANLSAYDAQYVALAEALAATLITSDARIERSGAAKCRIEVFGSNMSGTVVVDCSALVHFLVNRDALGLAVRTRVGSADTVAVPTLIDYEIQSALLGMRRAGKLTEREVDRAVEAYRLLPVARHETLHLWSRVQALHANLSAYDAQYVALAEALAATLITSDARIERSGAAKCRIEVFGSN

Foldseek 3Di:
DEEEEEEAQQLLCLCQQPPDPLNVVSVVVQVRYNAYEYEPVRLVVNLVVLVVCVVVVNDPPVSSVSSNVVVVPDPHHYDHCVVLVVQLVVCVVQDPSRLSSRLSVCVVRLHEYEHQECSSVVSVSHPHHYDHTPHD/DEEEEEEAQQLLCLCQQPPDPLNVVSVVVQVRYNAYEYEPVNLVVNLVVLVVCVVVVNDPPVSSVSSNVVVVPDPHHYDHCVVLVVQLVVCVVQDPSRLSSRLSVCVVRLHEYEHQECSSVVSVSHPHHYDHTPHD

Nearest PDB structures (foldseek):
  2fe1-assembly1_A-2  TM=8.488E-01  e=8.017E-08  Pyrobaculum aerophilum str. IM2
  1v8p-assembly1_D  TM=7.130E-01  e=2.252E-05  Pyrobaculum aerophilum
  1v8p-assembly2_F  TM=7.191E-01  e=7.307E-05  Pyrobaculum aerophilum
  1v8o-assembly1_C  TM=7.109E-01  e=9.361E-05  Pyrobaculum aerophilum
  4chg-assembly3_E  TM=6.811E-01  e=2.095E-04  Mycobacterium tuberculosis H37Rv

Radius of gyration: 18.97 Å; Cα contacts (8 Å, |Δi|>4): 438; chains: 2; bounding box: 40×55×39 Å